Protein AF-A0A6B4JJZ9-F1 (afdb_monomer_lite)

Sequence (247 aa):
MEEFFGRVTVDENFIISNVILFTLFDAFIESKDSDLCNLTFKTKYEKLNSDEDINIIIKEIYRVLKLIRNTVVHNSVNIKKSDCDFNFSYTFKSTNFNLDLSKHMLNLLYSMIIIVVKNNIVGGTKDIICRNNNFYIGILRSYYDEFKDYIDSSGNLNDDISIKHPKLLEISNDIRLKKSTRYLVENPKFKKFGNKIIIEKYLPKGEEYSSSNYNISLNEINYSIPDEVLNDKGEIKLEDIDNWKIE

pLDDT: mean 84.92, std 14.98, range [36.31, 98.0]

Secondary structure (DSSP, 8-state):
---------TTT-HHHHHHHHHHHHHHHHHHH-GGGTT--HHHHHHHS--SSHHHHHHHHHHHHHHHHHHHHHH-GGG----SSEEEEEEEETTEEEEEEEEHHHHHHHHHHHHHHHHHHH-TT---HHHH-HHHHHHHHHHHHHHHHHHHHHHS--BSTTTTT-SSPPP--S------S-EEEEES--EEEETTEEEE-----TT-TT-EEEEEEEETTEEEEEEGGGS-TTSEEEHHHHGGGB--

Foldseek 3Di:
DDPPPDPPDCVNDPLSVLVVLLVLLLVVLCVVPVVLPPDDLVVSLVPQDDPAQLSLLSSVLNVVSVLVNCQSVPPVVPQPPPVFKTWRWDDDPNFIFIWIDGPVLVVLSSVLSCLSSCLVPDPDDPDLCNQAVCSSSQASLQSSVVNQVCRVPPTCGGDPCCVPPVGRDDHDPDHHAQPDAEAEAEPFDWDDDPQKIFGDDDDPPPCPRYWYWYWDADPNWTFTHTVRQADPRRMDGNVCRVSGTGD

Organism: Clostridium botulinum (NCBI:txid1491)

Radius of gyration: 21.47 Å; chains: 1; bounding box: 52×38×77 Å

Structure (mmCIF, N/CA/C/O backbone):
data_AF-A0A6B4JJZ9-F1
#
_entry.id   AF-A0A6B4JJZ9-F1
#
loop_
_atom_site.group_PDB
_atom_site.id
_atom_site.type_symbol
_atom_site.label_atom_id
_atom_site.label_alt_id
_atom_site.label_comp_id
_atom_site.label_asym_id
_atom_site.label_entity_id
_atom_site.label_seq_id
_atom_site.pdbx_PDB_ins_code
_atom_site.Cartn_x
_atom_site.Cartn_y
_atom_site.Cartn_z
_atom_site.occupancy
_atom_site.B_iso_or_equiv
_atom_site.auth_seq_id
_atom_site.auth_comp_id
_atom_site.auth_asym_id
_atom_site.auth_atom_id
_atom_site.pdbx_PDB_model_num
ATOM 1 N N . MET A 1 1 ? -14.108 23.231 -43.992 1.00 36.44 1 MET A N 1
ATOM 2 C CA . MET A 1 1 ? -13.455 22.053 -43.392 1.00 36.44 1 MET A CA 1
ATOM 3 C C . MET A 1 1 ? -12.878 22.520 -42.077 1.00 36.44 1 MET A C 1
ATOM 5 O O . MET A 1 1 ? -11.816 23.121 -42.074 1.00 36.44 1 MET A O 1
ATOM 9 N N . GLU A 1 2 ? -13.645 22.374 -41.002 1.00 36.31 2 GLU A N 1
ATOM 10 C CA . GLU A 1 2 ? -13.125 22.553 -39.648 1.00 36.31 2 GLU A CA 1
ATOM 11 C C . GLU A 1 2 ? -12.478 21.230 -39.240 1.00 36.31 2 GLU A C 1
ATOM 13 O O . GLU A 1 2 ? -13.150 20.199 -39.182 1.00 36.31 2 GLU A O 1
ATOM 18 N N . GLU A 1 3 ? -11.163 21.245 -39.026 1.00 43.09 3 GLU A N 1
ATOM 19 C CA . GLU A 1 3 ? -10.468 20.160 -38.341 1.00 43.09 3 GLU A CA 1
ATOM 20 C C . GLU A 1 3 ? -10.943 20.132 -36.890 1.00 43.09 3 GLU A C 1
ATOM 22 O O . GLU A 1 3 ? -10.691 21.047 -36.103 1.00 43.09 3 GLU A O 1
ATOM 27 N N . PHE A 1 4 ? -11.652 19.064 -36.539 1.00 40.28 4 PHE A N 1
ATOM 28 C CA . PHE A 1 4 ? -12.010 18.743 -35.169 1.00 40.28 4 PHE A CA 1
ATOM 29 C C . PHE A 1 4 ? -10.727 18.314 -34.438 1.00 40.28 4 PHE A C 1
ATOM 31 O O . PHE A 1 4 ? -10.394 17.132 -34.375 1.00 40.28 4 PHE A O 1
ATOM 38 N N . PHE A 1 5 ? -9.969 19.276 -33.905 1.00 43.12 5 PHE A N 1
ATOM 39 C CA . PHE A 1 5 ? -8.950 18.996 -32.894 1.00 43.12 5 PHE A CA 1
ATOM 40 C C . PHE A 1 5 ? -9.672 18.524 -31.629 1.00 43.12 5 PHE A C 1
ATOM 42 O O . PHE A 1 5 ? -10.012 19.317 -30.749 1.00 43.12 5 PHE A O 1
ATOM 49 N N . GLY A 1 6 ? -9.956 17.222 -31.554 1.00 47.75 6 GLY A N 1
ATOM 50 C CA . GLY A 1 6 ? -10.351 16.585 -30.306 1.00 47.75 6 GLY A CA 1
ATOM 51 C C . GLY A 1 6 ? -9.293 16.912 -29.257 1.00 47.75 6 GLY A C 1
ATOM 52 O O . GLY A 1 6 ? -8.103 16.683 -29.482 1.00 47.75 6 GLY A O 1
ATOM 53 N N . ARG A 1 7 ? -9.703 17.520 -28.139 1.00 41.16 7 ARG A N 1
ATOM 54 C CA . ARG A 1 7 ? -8.813 17.731 -26.996 1.00 41.16 7 ARG A CA 1
ATOM 55 C C . ARG A 1 7 ? -8.337 16.357 -26.537 1.00 41.16 7 ARG A C 1
ATOM 57 O O . ARG A 1 7 ? -9.107 15.657 -25.899 1.00 41.16 7 ARG A O 1
ATOM 64 N N . VAL A 1 8 ? -7.094 15.996 -26.846 1.00 48.47 8 VAL A N 1
ATOM 65 C CA . VAL A 1 8 ? -6.440 14.853 -26.207 1.00 48.47 8 VAL A CA 1
ATOM 66 C C . VAL A 1 8 ? -6.270 15.232 -24.747 1.00 48.47 8 VAL A C 1
ATOM 68 O O . VAL A 1 8 ? -5.508 16.149 -24.422 1.00 48.47 8 VAL A O 1
ATOM 71 N N . THR A 1 9 ? -7.027 14.589 -23.872 1.00 50.81 9 THR A N 1
ATOM 72 C CA . THR A 1 9 ? -6.881 14.807 -22.440 1.00 50.81 9 THR A CA 1
ATOM 73 C C . THR A 1 9 ? -5.731 13.940 -21.919 1.00 50.81 9 THR A C 1
ATOM 75 O O . THR A 1 9 ? -5.369 12.910 -22.491 1.00 50.81 9 THR A O 1
ATOM 78 N N . VAL A 1 10 ? -5.051 14.403 -20.870 1.00 53.97 10 VAL A N 1
ATOM 79 C CA . VAL A 1 10 ? -3.838 13.743 -20.350 1.00 53.97 10 VAL A CA 1
ATOM 80 C C . VAL A 1 10 ? -4.130 12.306 -19.885 1.00 53.97 10 VAL A C 1
ATOM 82 O O . VAL A 1 10 ? -3.281 11.428 -20.027 1.00 53.97 10 VAL A O 1
ATOM 85 N N . ASP A 1 11 ? -5.347 12.063 -19.402 1.00 56.28 11 ASP A N 1
ATOM 86 C CA . ASP A 1 11 ? -5.890 10.770 -18.975 1.00 56.28 11 ASP A CA 1
ATOM 87 C C . ASP A 1 11 ? -6.158 9.791 -20.130 1.00 56.28 11 ASP A C 1
ATOM 89 O O . ASP A 1 11 ? -6.080 8.579 -19.933 1.00 56.28 11 ASP A O 1
ATOM 93 N N . GLU A 1 12 ? -6.390 10.279 -21.352 1.00 65.56 12 GLU A N 1
ATOM 94 C CA . GLU A 1 12 ? -6.543 9.421 -22.535 1.00 65.56 12 GLU A CA 1
ATOM 95 C C . GLU A 1 12 ? -5.189 8.891 -23.033 1.00 65.56 12 GLU A C 1
ATOM 97 O O . GLU A 1 12 ? -5.106 7.837 -23.675 1.00 65.56 12 GLU A O 1
ATOM 102 N N . ASN A 1 13 ? -4.097 9.586 -22.698 1.00 79.94 13 ASN A N 1
ATOM 103 C CA . ASN A 1 13 ? -2.753 9.184 -23.079 1.00 79.94 13 ASN A CA 1
ATOM 104 C C . ASN A 1 13 ? -2.078 8.356 -21.974 1.00 79.94 13 ASN A C 1
ATOM 106 O O . ASN A 1 13 ? -1.451 8.876 -21.049 1.00 79.94 13 ASN A O 1
ATOM 110 N N . PHE A 1 14 ? -2.149 7.032 -22.134 1.00 81.75 14 PHE A N 1
ATOM 111 C CA . PHE A 1 14 ? -1.536 6.049 -21.235 1.00 81.75 14 PHE A CA 1
ATOM 112 C C . PHE A 1 14 ? -0.043 6.302 -20.970 1.00 81.75 14 PHE A C 1
ATOM 114 O O . PHE A 1 14 ? 0.426 6.133 -19.844 1.00 81.75 14 PHE A O 1
ATOM 121 N N . ILE A 1 15 ? 0.707 6.710 -21.997 1.00 85.50 15 ILE A N 1
ATOM 122 C CA . ILE A 1 15 ? 2.147 6.961 -21.884 1.00 85.50 15 ILE A CA 1
ATOM 123 C C . ILE A 1 15 ? 2.384 8.168 -20.978 1.00 85.50 15 ILE A C 1
ATOM 125 O O . ILE A 1 15 ? 3.110 8.071 -19.989 1.00 85.50 15 ILE A O 1
ATOM 129 N N . ILE A 1 16 ? 1.731 9.290 -21.290 1.00 85.12 16 ILE A N 1
ATOM 130 C CA . ILE A 1 16 ? 1.881 10.540 -20.540 1.00 85.12 16 ILE A CA 1
ATOM 131 C C . ILE A 1 16 ? 1.422 10.351 -19.091 1.00 85.12 16 ILE A C 1
ATOM 133 O O . ILE A 1 16 ? 2.134 10.762 -18.179 1.00 85.12 16 ILE A O 1
ATOM 137 N N . SER A 1 17 ? 0.297 9.668 -18.868 1.00 87.19 17 SER A N 1
ATOM 138 C CA . SER A 1 17 ? -0.222 9.379 -17.526 1.00 87.19 17 SER A CA 1
ATOM 139 C C . SER A 1 17 ? 0.797 8.637 -16.654 1.00 87.19 17 SER A C 1
ATOM 141 O O . SER A 1 17 ? 1.063 9.050 -15.526 1.00 87.19 17 SER A O 1
ATOM 143 N N . ASN A 1 18 ? 1.437 7.589 -17.182 1.00 90.88 18 ASN A N 1
ATOM 144 C CA . ASN A 1 18 ? 2.453 6.835 -16.440 1.00 90.88 18 ASN A CA 1
ATOM 145 C C . ASN A 1 18 ? 3.737 7.638 -16.199 1.00 90.88 18 ASN A C 1
ATOM 147 O O . ASN A 1 18 ? 4.345 7.512 -15.137 1.00 90.88 18 ASN A O 1
ATOM 151 N N . VAL A 1 19 ? 4.145 8.482 -17.152 1.00 91.56 19 VAL A N 1
ATOM 152 C CA . VAL A 1 19 ? 5.297 9.378 -16.964 1.00 91.56 19 VAL A CA 1
ATOM 153 C C . VAL A 1 19 ? 5.012 10.397 -15.861 1.00 91.56 19 VAL A C 1
ATOM 155 O O . VAL A 1 19 ? 5.841 10.559 -14.971 1.00 91.56 19 VAL A O 1
ATOM 158 N N . ILE A 1 20 ? 3.836 11.031 -15.870 1.00 91.88 20 ILE A N 1
ATOM 159 C CA . ILE A 1 20 ? 3.437 12.004 -14.844 1.00 91.88 20 ILE A CA 1
ATOM 160 C C . ILE A 1 20 ? 3.357 11.344 -13.469 1.00 91.88 20 ILE A C 1
ATOM 162 O O . ILE A 1 20 ? 3.899 11.890 -12.513 1.00 91.88 20 ILE A O 1
ATOM 166 N N . LEU A 1 21 ? 2.724 10.171 -13.362 1.00 92.88 21 LEU A N 1
ATOM 167 C CA . LEU A 1 21 ? 2.625 9.440 -12.097 1.00 92.88 21 LEU A CA 1
ATOM 168 C C . LEU A 1 21 ? 4.002 9.063 -11.548 1.00 92.88 21 LEU A C 1
ATOM 170 O O . LEU A 1 21 ? 4.252 9.253 -10.359 1.00 92.88 21 LEU A O 1
ATOM 174 N N . PHE A 1 22 ? 4.913 8.590 -12.406 1.00 94.94 22 PHE A N 1
ATOM 175 C CA . PHE A 1 22 ? 6.289 8.320 -11.999 1.00 94.94 22 PHE A CA 1
ATOM 176 C C . PHE A 1 22 ? 6.989 9.593 -11.514 1.00 94.94 22 PHE A C 1
ATOM 178 O O . PHE A 1 22 ? 7.567 9.586 -10.434 1.00 94.94 22 PHE A O 1
ATOM 185 N N . THR A 1 23 ? 6.924 10.688 -12.276 1.00 93.62 23 THR A N 1
ATOM 186 C CA . THR A 1 23 ? 7.569 11.957 -11.905 1.00 93.62 23 THR A CA 1
ATOM 187 C C . THR A 1 23 ? 7.011 12.520 -10.600 1.00 93.62 23 THR A C 1
ATOM 189 O O . THR A 1 23 ? 7.782 12.969 -9.758 1.00 93.62 23 THR A O 1
ATOM 192 N N . LEU A 1 24 ? 5.691 12.458 -10.401 1.00 93.81 24 LEU A N 1
ATOM 193 C CA . LEU A 1 24 ? 5.041 12.860 -9.156 1.00 93.81 24 LEU A CA 1
ATOM 194 C C . LEU A 1 24 ? 5.558 12.037 -7.970 1.00 93.81 24 LEU A C 1
ATOM 196 O O . LEU A 1 24 ? 5.882 12.601 -6.928 1.00 93.81 24 LEU A O 1
ATOM 200 N N . PHE A 1 25 ? 5.639 10.715 -8.126 1.00 94.88 25 PHE A N 1
ATOM 201 C CA . PHE A 1 25 ? 6.065 9.826 -7.048 1.00 94.88 25 PHE A CA 1
ATOM 202 C C . PHE A 1 25 ? 7.571 9.925 -6.758 1.00 94.88 25 PHE A C 1
ATOM 204 O O . PHE A 1 25 ? 7.974 9.881 -5.599 1.00 94.88 25 PHE A O 1
ATOM 211 N N . ASP A 1 26 ? 8.402 10.116 -7.785 1.00 94.25 26 ASP A N 1
ATOM 212 C CA . ASP A 1 26 ? 9.846 10.339 -7.634 1.00 94.25 26 ASP A CA 1
ATOM 213 C C . ASP A 1 26 ? 10.128 11.660 -6.904 1.00 94.25 26 ASP A C 1
ATOM 215 O O . ASP A 1 26 ? 10.879 11.675 -5.932 1.00 94.25 26 ASP A O 1
ATOM 219 N N . ALA A 1 27 ? 9.445 12.744 -7.291 1.00 91.94 27 ALA A N 1
ATOM 220 C CA . ALA A 1 27 ? 9.533 14.028 -6.595 1.00 91.94 27 ALA A CA 1
ATOM 221 C C . ALA A 1 27 ? 9.018 13.935 -5.149 1.00 91.94 27 ALA A C 1
ATOM 223 O O . ALA A 1 27 ? 9.580 14.549 -4.245 1.00 91.94 27 ALA A O 1
ATOM 224 N N . PHE A 1 28 ? 7.967 13.143 -4.908 1.00 92.12 28 PHE A N 1
ATOM 225 C CA . PHE A 1 28 ? 7.493 12.852 -3.557 1.00 92.12 28 PHE A CA 1
ATOM 226 C C . PHE A 1 28 ? 8.577 12.164 -2.712 1.00 92.12 28 PHE A C 1
ATOM 228 O O . PHE A 1 28 ? 8.829 12.606 -1.591 1.00 92.12 28 PHE A O 1
ATOM 235 N N . ILE A 1 29 ? 9.254 11.143 -3.244 1.00 92.75 29 ILE A N 1
ATOM 236 C CA . ILE A 1 29 ? 10.356 10.460 -2.551 1.00 92.75 29 ILE A CA 1
ATOM 237 C C . ILE A 1 29 ? 11.494 11.438 -2.231 1.00 92.75 29 ILE A C 1
ATOM 239 O O . ILE A 1 29 ? 11.940 11.503 -1.088 1.00 92.75 29 ILE A O 1
ATOM 243 N N . GLU A 1 30 ? 11.925 12.243 -3.203 1.00 91.94 30 GLU A N 1
ATOM 244 C CA . GLU A 1 30 ? 12.986 13.243 -3.005 1.00 91.94 30 GLU A CA 1
ATOM 245 C C . GLU A 1 30 ? 12.590 14.333 -2.001 1.00 91.94 30 GLU A C 1
ATOM 247 O O . GLU A 1 30 ? 13.431 14.837 -1.262 1.00 91.94 30 GLU A O 1
ATOM 252 N N . SER A 1 31 ? 11.301 14.674 -1.914 1.00 90.12 31 SER A N 1
ATOM 253 C CA . SER A 1 31 ? 10.815 15.639 -0.921 1.00 90.12 31 SER A CA 1
ATOM 254 C C . SER A 1 31 ? 10.903 15.126 0.520 1.00 90.12 31 SER A C 1
ATOM 256 O O . SER A 1 31 ? 10.892 15.929 1.454 1.00 90.12 31 SER A O 1
ATOM 258 N N . LYS A 1 32 ? 10.967 13.800 0.714 1.00 86.25 32 LYS A N 1
ATOM 259 C CA . LYS A 1 32 ? 11.088 13.165 2.034 1.00 86.25 32 LYS A CA 1
ATOM 260 C C . LYS A 1 32 ? 12.526 13.038 2.506 1.00 86.25 32 LYS A C 1
ATOM 262 O O . LYS A 1 32 ? 12.751 13.026 3.712 1.00 86.25 32 LYS A O 1
ATOM 267 N N . ASP A 1 33 ? 13.468 12.967 1.575 1.00 86.75 33 ASP A N 1
ATOM 268 C CA . ASP A 1 33 ? 14.891 12.876 1.868 1.00 86.75 33 ASP A CA 1
ATOM 269 C C . ASP A 1 33 ? 15.701 13.541 0.746 1.00 86.75 33 ASP A C 1
ATOM 271 O O . ASP A 1 33 ? 15.825 13.016 -0.366 1.00 86.75 33 ASP A O 1
ATOM 275 N N . SER A 1 34 ? 16.282 14.704 1.058 1.00 86.50 34 SER A N 1
ATOM 276 C CA . SER A 1 34 ? 17.087 15.480 0.114 1.00 86.50 34 SER A CA 1
ATOM 277 C C . SER A 1 34 ? 18.348 14.751 -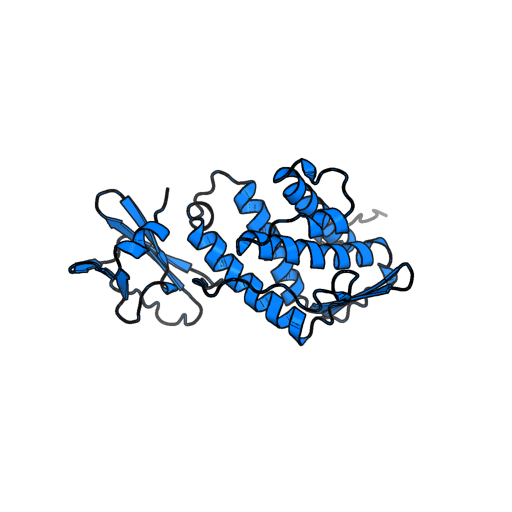0.349 1.00 86.50 34 SER A C 1
ATOM 279 O O . SER A 1 34 ? 18.870 15.078 -1.416 1.00 86.50 34 SER A O 1
ATOM 281 N N . ASP A 1 35 ? 18.829 13.754 0.402 1.00 91.00 35 ASP A N 1
ATOM 282 C CA . ASP A 1 35 ? 20.005 12.962 0.030 1.00 91.00 35 ASP A CA 1
ATOM 283 C C . ASP A 1 35 ? 19.708 11.975 -1.108 1.00 91.00 35 ASP A C 1
ATOM 285 O O . ASP A 1 35 ? 20.628 11.344 -1.646 1.00 91.00 35 ASP A O 1
ATOM 289 N N . LEU A 1 36 ? 18.435 11.835 -1.494 1.00 91.50 36 LEU A N 1
ATOM 290 C CA . LEU A 1 36 ? 17.999 11.047 -2.644 1.00 91.50 36 LEU A CA 1
ATOM 291 C C . LEU A 1 36 ? 18.024 11.844 -3.954 1.00 91.50 36 LEU A C 1
ATOM 293 O O . LEU A 1 36 ? 18.023 11.234 -5.028 1.00 91.50 36 LEU A O 1
ATOM 297 N N . CYS A 1 37 ? 18.094 13.177 -3.892 1.00 88.31 37 CYS A N 1
ATOM 298 C CA . CYS A 1 37 ? 18.120 14.045 -5.067 1.00 88.31 37 CYS A CA 1
ATOM 299 C C . CYS A 1 37 ? 19.284 13.696 -6.005 1.00 88.31 37 CYS A C 1
ATOM 301 O O . CYS A 1 37 ? 20.418 13.477 -5.576 1.00 88.31 37 CYS A O 1
ATOM 303 N N . ASN A 1 38 ? 19.020 13.696 -7.315 1.00 85.88 38 ASN A N 1
ATOM 304 C CA . ASN A 1 38 ? 20.003 13.416 -8.376 1.00 85.88 38 ASN A CA 1
ATOM 305 C C . ASN A 1 38 ? 20.633 12.010 -8.348 1.00 85.88 38 ASN A C 1
ATOM 307 O O . ASN A 1 38 ? 21.544 11.727 -9.132 1.00 85.88 38 ASN A O 1
ATOM 311 N N . LEU A 1 39 ? 20.168 11.106 -7.483 1.00 91.88 39 LEU A N 1
ATOM 312 C CA . LEU A 1 39 ? 20.627 9.723 -7.482 1.00 91.88 39 LEU A CA 1
ATOM 313 C C . LEU A 1 39 ? 19.924 8.902 -8.564 1.00 91.88 39 LEU A C 1
ATOM 315 O O . LEU A 1 39 ? 18.786 9.163 -8.956 1.00 91.88 39 LEU A O 1
ATOM 319 N N . THR A 1 40 ? 20.602 7.851 -9.028 1.00 90.62 40 THR A N 1
AT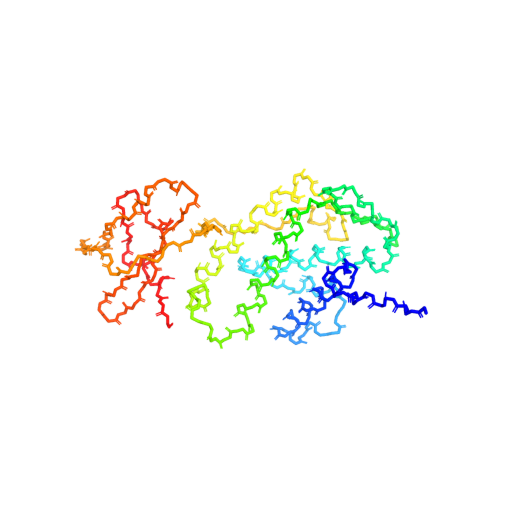OM 320 C CA . THR A 1 40 ? 19.968 6.884 -9.929 1.00 90.62 40 THR A CA 1
ATOM 321 C C . THR A 1 40 ? 18.839 6.155 -9.208 1.00 90.62 40 THR A C 1
ATOM 323 O O . THR A 1 40 ? 18.921 5.926 -8.001 1.00 90.62 40 THR A O 1
ATOM 326 N N . PHE A 1 41 ? 17.830 5.710 -9.962 1.00 91.69 41 PHE A N 1
ATOM 327 C CA . PHE A 1 41 ? 16.714 4.927 -9.428 1.00 91.69 41 PHE A CA 1
ATOM 328 C C . PHE A 1 41 ? 17.169 3.807 -8.478 1.00 91.69 41 PHE A C 1
ATOM 330 O O . PHE A 1 41 ? 16.649 3.674 -7.376 1.00 91.69 41 PHE A O 1
ATOM 337 N N . LYS A 1 42 ? 18.159 3.007 -8.899 1.00 90.75 42 LYS A N 1
ATOM 338 C CA . LYS A 1 42 ? 18.628 1.854 -8.123 1.00 90.75 42 LYS A CA 1
ATOM 339 C C . LYS A 1 42 ? 19.214 2.290 -6.782 1.00 90.75 42 LYS A C 1
ATOM 341 O O . LYS A 1 42 ? 18.885 1.711 -5.757 1.00 90.75 42 LYS A O 1
ATOM 346 N N . THR A 1 43 ? 20.030 3.341 -6.794 1.00 92.50 43 THR A N 1
ATOM 347 C CA . THR A 1 43 ? 20.619 3.899 -5.574 1.00 92.50 43 THR A CA 1
ATOM 348 C C . THR A 1 43 ? 19.551 4.481 -4.651 1.00 92.50 43 THR A C 1
ATOM 350 O O . THR A 1 43 ? 19.625 4.261 -3.447 1.00 92.50 43 THR A O 1
ATOM 353 N N . LYS A 1 44 ? 18.544 5.181 -5.197 1.00 94.62 44 LYS A N 1
ATOM 354 C CA . LYS A 1 44 ? 17.396 5.661 -4.413 1.00 94.62 44 LYS A CA 1
ATOM 355 C C . LYS A 1 44 ? 16.674 4.490 -3.750 1.00 94.62 44 LYS A C 1
ATOM 357 O O . LYS A 1 44 ? 16.543 4.473 -2.535 1.00 94.62 44 LYS A O 1
ATOM 362 N N . TYR A 1 45 ? 16.290 3.480 -4.531 1.00 94.62 45 TYR A N 1
ATOM 363 C CA . TYR A 1 45 ? 15.600 2.289 -4.031 1.00 94.62 45 TYR A CA 1
ATOM 364 C C . TYR A 1 45 ? 16.385 1.580 -2.917 1.00 94.62 45 TYR A C 1
ATOM 366 O O . TYR A 1 45 ? 15.817 1.239 -1.884 1.00 94.62 45 TYR A O 1
ATOM 374 N N . GLU A 1 46 ? 17.696 1.392 -3.085 1.00 93.12 46 GLU A N 1
ATOM 375 C CA . GLU A 1 46 ? 18.545 0.757 -2.068 1.00 93.12 46 GLU A CA 1
ATOM 376 C C . GLU A 1 46 ? 18.634 1.579 -0.770 1.00 93.12 46 GLU A C 1
ATOM 378 O O . GLU A 1 46 ? 18.700 0.986 0.305 1.00 93.12 46 GLU A O 1
ATOM 383 N N . LYS A 1 47 ? 18.590 2.916 -0.858 1.00 94.12 47 LYS A N 1
ATOM 384 C CA . LYS A 1 47 ? 18.624 3.828 0.296 1.00 94.12 47 LYS A CA 1
ATOM 385 C C . LYS A 1 47 ? 17.277 4.025 0.995 1.00 94.12 47 LYS A C 1
ATOM 387 O O . LYS A 1 47 ? 17.275 4.418 2.156 1.00 94.12 47 LYS A O 1
ATOM 392 N N . LEU A 1 48 ? 16.152 3.788 0.315 1.00 93.19 48 LEU A N 1
ATOM 393 C CA . LEU A 1 48 ? 14.827 3.925 0.925 1.00 93.19 48 LEU A CA 1
ATOM 394 C C . LEU A 1 48 ? 14.716 3.039 2.169 1.00 93.19 48 LEU A C 1
ATOM 396 O O . LEU A 1 48 ? 15.026 1.843 2.102 1.00 93.19 48 LEU A O 1
ATOM 400 N N . ASN A 1 49 ? 14.237 3.626 3.269 1.00 88.88 49 ASN A N 1
ATOM 401 C CA . ASN A 1 49 ? 13.987 2.900 4.508 1.00 88.88 49 ASN A CA 1
ATOM 402 C C . ASN A 1 49 ? 12.962 1.766 4.279 1.00 88.88 49 ASN A C 1
ATOM 404 O O . ASN A 1 49 ? 12.114 1.835 3.390 1.00 88.88 49 ASN A O 1
ATOM 408 N N . SER A 1 50 ? 13.054 0.715 5.081 1.00 91.62 50 SER A N 1
ATOM 409 C CA . SER A 1 50 ? 12.134 -0.418 5.132 1.00 91.62 50 SER A CA 1
ATOM 410 C C . SER A 1 50 ? 11.813 -0.848 6.573 1.00 91.62 50 SER A C 1
ATOM 412 O O . SER A 1 50 ? 11.439 -1.995 6.781 1.00 91.62 50 SER A O 1
ATOM 414 N N . ASP A 1 51 ? 11.973 0.041 7.560 1.00 91.31 51 ASP A N 1
ATOM 415 C CA . ASP A 1 51 ? 11.711 -0.257 8.981 1.00 91.31 51 ASP A CA 1
ATOM 416 C C . ASP A 1 51 ? 10.215 -0.293 9.338 1.00 91.31 51 ASP A C 1
ATOM 418 O O . ASP A 1 51 ? 9.812 -0.969 10.280 1.00 91.31 51 ASP A O 1
ATOM 422 N N . GLU A 1 52 ? 9.386 0.437 8.590 1.00 93.38 52 GLU A N 1
ATOM 423 C CA . GLU A 1 52 ? 7.942 0.545 8.814 1.00 93.38 52 GLU A CA 1
ATOM 424 C C . GLU A 1 52 ? 7.178 0.153 7.551 1.00 93.38 52 GLU A C 1
ATOM 426 O O . GLU A 1 52 ? 7.636 0.416 6.434 1.00 93.38 52 GLU A O 1
ATOM 431 N N . ASP A 1 53 ? 5.969 -0.387 7.719 1.00 95.94 53 ASP A N 1
ATOM 432 C CA . ASP A 1 53 ? 5.125 -0.838 6.606 1.00 95.94 53 ASP A CA 1
ATOM 433 C C . ASP A 1 53 ? 4.920 0.240 5.544 1.00 95.94 53 ASP A C 1
ATOM 435 O O . ASP A 1 53 ? 4.979 -0.049 4.353 1.00 95.94 53 ASP A O 1
ATOM 439 N N . ILE A 1 54 ? 4.729 1.501 5.946 1.00 93.31 54 ILE A N 1
ATOM 440 C CA . ILE A 1 54 ? 4.557 2.597 4.989 1.00 93.31 54 ILE A CA 1
ATOM 441 C C . ILE A 1 54 ? 5.779 2.750 4.078 1.00 93.31 54 ILE A C 1
ATOM 443 O O . ILE A 1 54 ? 5.638 2.936 2.869 1.00 93.31 54 ILE A O 1
ATOM 447 N N . ASN A 1 55 ? 6.978 2.627 4.643 1.00 94.38 55 ASN A N 1
ATOM 448 C CA . ASN A 1 55 ? 8.226 2.781 3.910 1.00 94.38 55 ASN A CA 1
ATOM 449 C C . ASN A 1 55 ? 8.451 1.589 2.973 1.00 94.38 55 ASN A C 1
ATOM 451 O O . ASN A 1 55 ? 8.829 1.783 1.819 1.00 94.38 55 ASN A O 1
ATOM 455 N N . ILE A 1 56 ? 8.118 0.377 3.429 1.00 97.31 56 ILE A N 1
ATOM 456 C CA . ILE A 1 56 ? 8.131 -0.838 2.604 1.00 97.31 56 ILE A CA 1
ATOM 457 C C . ILE A 1 56 ? 7.189 -0.684 1.403 1.00 97.31 56 ILE A C 1
ATOM 459 O O . ILE A 1 56 ? 7.601 -0.892 0.261 1.00 97.31 56 ILE A O 1
ATOM 463 N N . ILE A 1 57 ? 5.948 -0.251 1.638 1.00 97.38 57 ILE A N 1
ATOM 464 C CA . ILE A 1 57 ? 4.945 -0.067 0.583 1.00 97.38 57 ILE A CA 1
ATOM 465 C C . ILE A 1 57 ? 5.411 0.986 -0.432 1.00 97.38 57 ILE A C 1
ATOM 467 O O . ILE A 1 57 ? 5.357 0.745 -1.636 1.00 97.38 57 ILE A O 1
ATOM 471 N N . ILE A 1 58 ? 5.923 2.135 0.027 1.00 96.00 58 ILE A N 1
ATOM 472 C CA . ILE A 1 58 ? 6.470 3.185 -0.851 1.00 96.00 58 ILE A CA 1
ATOM 473 C C . ILE A 1 58 ? 7.616 2.642 -1.709 1.00 96.00 58 ILE A C 1
ATOM 475 O O . ILE A 1 58 ? 7.662 2.885 -2.919 1.00 96.00 58 ILE A O 1
ATOM 479 N N . LYS A 1 59 ? 8.531 1.894 -1.090 1.00 96.25 59 LYS A N 1
ATOM 480 C CA . LYS A 1 59 ? 9.698 1.304 -1.745 1.00 96.25 59 LYS A CA 1
ATOM 481 C C . LYS A 1 59 ? 9.295 0.328 -2.851 1.00 96.25 59 LYS A C 1
ATOM 483 O O . LYS A 1 59 ? 9.798 0.440 -3.971 1.00 96.25 59 LYS A O 1
ATOM 488 N N . GLU A 1 60 ? 8.334 -0.554 -2.592 1.00 97.62 60 GLU A N 1
ATOM 489 C CA . GLU A 1 60 ? 7.869 -1.525 -3.588 1.00 97.62 60 GLU A CA 1
ATOM 490 C C . GLU A 1 60 ? 6.974 -0.898 -4.675 1.00 97.62 60 GLU A C 1
ATOM 492 O O . GLU A 1 60 ? 7.073 -1.282 -5.843 1.00 97.62 60 GLU A O 1
ATOM 497 N N . ILE A 1 61 ? 6.196 0.148 -4.361 1.00 97.56 61 ILE A N 1
ATOM 498 C CA . ILE A 1 61 ? 5.522 0.974 -5.384 1.00 97.56 61 ILE A CA 1
ATOM 499 C C . ILE A 1 61 ? 6.556 1.593 -6.331 1.00 97.56 61 ILE A C 1
ATOM 501 O O . ILE A 1 61 ? 6.385 1.542 -7.551 1.00 97.56 61 ILE A O 1
ATOM 505 N N . TYR A 1 62 ? 7.646 2.154 -5.793 1.00 96.81 62 TYR A N 1
ATOM 506 C CA . TYR A 1 62 ? 8.693 2.793 -6.593 1.00 96.81 62 TYR A CA 1
ATOM 507 C C . TYR A 1 62 ? 9.369 1.805 -7.553 1.00 96.81 62 TYR A C 1
ATOM 509 O O . TYR A 1 62 ? 9.570 2.111 -8.733 1.00 96.81 62 TYR A O 1
ATOM 517 N N . ARG A 1 63 ? 9.650 0.589 -7.069 1.00 96.25 63 ARG A N 1
ATOM 518 C CA . ARG A 1 63 ? 10.156 -0.539 -7.865 1.00 96.25 63 ARG A CA 1
ATOM 519 C C . ARG A 1 63 ? 9.284 -0.840 -9.073 1.00 96.25 63 ARG A C 1
ATOM 521 O O . ARG A 1 63 ? 9.775 -0.823 -10.205 1.00 96.25 63 ARG A O 1
ATOM 528 N N . VAL A 1 64 ? 7.994 -1.062 -8.841 1.00 96.94 64 VAL A N 1
ATOM 529 C CA . VAL A 1 64 ? 7.050 -1.396 -9.911 1.00 96.94 64 VAL A CA 1
ATOM 530 C C . VAL A 1 64 ? 6.865 -0.222 -10.878 1.00 96.94 64 VAL A C 1
ATOM 532 O O . VAL A 1 64 ? 6.900 -0.404 -12.097 1.00 96.94 64 VAL A O 1
ATOM 535 N N . LEU A 1 65 ? 6.758 1.004 -10.364 1.00 95.69 65 LEU A N 1
ATOM 536 C CA . LEU A 1 65 ? 6.616 2.202 -11.190 1.00 95.69 65 LEU A CA 1
ATOM 537 C C . LEU A 1 65 ? 7.782 2.408 -12.163 1.00 95.69 65 LEU A C 1
ATOM 539 O O . LEU A 1 65 ? 7.561 2.819 -13.303 1.00 95.69 65 LEU A O 1
ATOM 543 N N . LYS A 1 66 ? 9.019 2.103 -11.759 1.00 94.38 66 LYS A N 1
ATOM 544 C CA . LYS A 1 66 ? 10.184 2.205 -12.651 1.00 94.38 66 LYS A CA 1
ATOM 545 C C . LYS A 1 66 ? 10.101 1.254 -13.835 1.00 94.38 66 LYS A C 1
ATOM 547 O O . LYS A 1 66 ? 10.437 1.659 -14.950 1.00 94.38 66 LYS A O 1
ATOM 552 N N . LEU A 1 67 ? 9.642 0.022 -13.624 1.00 93.44 67 LEU A N 1
ATOM 553 C CA . LEU A 1 67 ? 9.428 -0.942 -14.709 1.00 93.44 67 LEU A CA 1
ATOM 554 C C . LEU A 1 67 ? 8.402 -0.431 -15.718 1.00 93.44 67 LEU A C 1
ATOM 556 O O . LEU A 1 67 ? 8.668 -0.412 -16.925 1.00 93.44 67 LEU A O 1
ATOM 560 N N . ILE A 1 68 ? 7.266 0.049 -15.212 1.00 93.38 68 ILE A N 1
ATOM 561 C CA . ILE A 1 68 ? 6.190 0.614 -16.027 1.00 93.38 68 ILE A CA 1
ATOM 562 C C . ILE A 1 68 ? 6.710 1.810 -16.829 1.00 93.38 68 ILE A C 1
ATOM 564 O O . ILE A 1 68 ? 6.612 1.822 -18.057 1.00 93.38 68 ILE A O 1
ATOM 568 N N . ARG A 1 69 ? 7.337 2.787 -16.160 1.00 92.19 69 ARG A N 1
ATOM 569 C CA . ARG A 1 69 ? 7.870 3.999 -16.794 1.00 92.19 69 ARG A CA 1
ATOM 570 C C . ARG A 1 69 ? 8.912 3.676 -17.858 1.00 92.19 69 ARG A C 1
ATOM 572 O O . ARG A 1 69 ? 8.859 4.241 -18.946 1.00 92.19 69 ARG A O 1
ATOM 579 N N . ASN A 1 70 ? 9.860 2.783 -17.575 1.00 90.56 70 ASN A N 1
ATOM 580 C CA . ASN A 1 70 ? 10.905 2.440 -18.539 1.00 90.56 70 ASN A CA 1
ATOM 581 C C . ASN A 1 70 ? 10.335 1.744 -19.773 1.00 90.56 70 ASN A C 1
ATOM 583 O O . ASN A 1 70 ? 10.726 2.084 -20.887 1.00 90.56 70 ASN A O 1
ATOM 587 N N . THR A 1 71 ? 9.374 0.840 -19.591 1.00 88.69 71 THR A N 1
ATOM 588 C CA . THR A 1 71 ? 8.683 0.204 -20.718 1.00 88.69 71 THR A CA 1
ATOM 589 C C . THR A 1 71 ? 7.934 1.243 -21.547 1.00 88.69 71 THR A C 1
ATOM 591 O O . THR A 1 71 ? 8.088 1.294 -22.761 1.00 88.69 71 THR A O 1
ATOM 594 N N . VAL A 1 72 ? 7.166 2.117 -20.897 1.00 87.31 72 VAL A N 1
ATOM 595 C CA . VAL A 1 72 ? 6.369 3.159 -21.553 1.00 87.31 72 VAL A CA 1
ATOM 596 C C . VAL A 1 72 ? 7.234 4.150 -22.342 1.00 87.31 72 VAL A C 1
ATOM 598 O O . VAL A 1 72 ? 6.850 4.553 -23.436 1.00 87.31 72 VAL A O 1
ATOM 601 N N . VAL A 1 73 ? 8.402 4.531 -21.819 1.00 82.88 73 VAL A N 1
ATOM 602 C CA . VAL A 1 73 ? 9.303 5.501 -22.466 1.00 82.88 73 VAL A CA 1
ATOM 603 C C . VAL A 1 73 ? 10.135 4.866 -23.580 1.00 82.88 73 VAL A C 1
ATOM 605 O O . VAL A 1 73 ? 10.345 5.496 -24.614 1.00 82.88 73 VAL A O 1
ATOM 608 N N . HIS A 1 74 ? 10.635 3.645 -23.380 1.00 71.56 74 HIS A N 1
ATOM 609 C CA . HIS A 1 74 ? 11.610 3.039 -24.292 1.00 71.56 74 HIS A CA 1
ATOM 610 C C . HIS A 1 74 ? 10.999 2.032 -25.270 1.00 71.56 74 HIS A C 1
ATOM 612 O O . HIS A 1 74 ? 11.559 1.825 -26.339 1.00 71.56 74 HIS A O 1
ATOM 618 N N . ASN A 1 75 ? 9.852 1.444 -24.926 1.00 66.81 75 ASN A N 1
ATOM 619 C CA . ASN A 1 75 ? 9.241 0.307 -25.613 1.00 66.81 75 ASN A CA 1
ATOM 620 C C . ASN A 1 75 ? 7.712 0.456 -25.734 1.00 66.81 75 ASN A C 1
ATOM 622 O O . ASN A 1 75 ? 6.976 -0.527 -25.655 1.00 66.81 75 ASN A O 1
ATOM 626 N N . SER A 1 76 ? 7.214 1.675 -25.963 1.00 62.12 76 SER A N 1
ATOM 627 C CA . SER A 1 76 ? 5.773 1.947 -26.103 1.00 62.12 76 SER A CA 1
ATOM 628 C C . SER A 1 76 ? 5.078 1.083 -27.167 1.00 62.12 76 SER A C 1
ATOM 630 O O . SER A 1 76 ? 3.914 0.730 -27.001 1.00 62.12 76 SER A O 1
ATOM 632 N N . VAL A 1 77 ? 5.806 0.684 -28.217 1.00 56.06 77 VAL A N 1
ATOM 633 C CA . VAL A 1 77 ? 5.335 -0.195 -29.306 1.00 56.06 77 VAL A CA 1
ATOM 634 C C . VAL A 1 77 ? 5.078 -1.640 -28.838 1.00 56.06 77 VAL A C 1
ATOM 636 O O . VAL A 1 77 ? 4.271 -2.343 -29.439 1.00 56.06 77 VAL A O 1
ATOM 639 N N . ASN A 1 78 ? 5.717 -2.080 -27.747 1.00 52.84 78 ASN A N 1
ATOM 640 C CA . ASN A 1 78 ? 5.587 -3.437 -27.200 1.00 52.84 78 ASN A CA 1
ATOM 641 C C . ASN A 1 78 ? 4.494 -3.571 -26.133 1.00 52.84 78 ASN A C 1
ATOM 643 O O . ASN A 1 78 ? 4.270 -4.678 -25.645 1.00 52.84 78 ASN A O 1
ATOM 647 N N . ILE A 1 79 ? 3.791 -2.487 -25.782 1.00 59.88 79 ILE A N 1
ATOM 648 C CA . ILE A 1 79 ? 2.630 -2.570 -24.892 1.00 59.88 79 ILE A CA 1
ATOM 649 C C . ILE A 1 79 ? 1.492 -3.207 -25.689 1.00 59.88 79 ILE A C 1
ATOM 651 O O . ILE A 1 79 ? 0.680 -2.531 -26.324 1.00 59.88 79 ILE A O 1
ATOM 655 N N . LYS A 1 80 ? 1.437 -4.539 -25.675 1.00 54.91 80 LYS A N 1
ATOM 656 C CA . LYS A 1 80 ? 0.282 -5.277 -26.174 1.00 54.91 80 LYS A CA 1
ATOM 657 C C . LYS A 1 80 ? -0.860 -5.047 -25.194 1.00 54.91 80 LYS A C 1
ATOM 659 O O . LYS A 1 80 ? -0.965 -5.744 -24.192 1.00 54.91 80 LYS A O 1
ATOM 664 N N . LYS A 1 81 ? -1.712 -4.061 -25.480 1.00 53.16 81 LYS A N 1
ATOM 665 C CA . LYS A 1 81 ? -3.057 -4.015 -24.902 1.00 53.16 81 LYS A CA 1
ATOM 666 C C . LYS A 1 81 ? -3.813 -5.230 -25.435 1.00 53.16 81 LYS A C 1
ATOM 668 O O . LYS A 1 81 ? -4.358 -5.190 -26.532 1.00 53.16 81 LYS A O 1
ATOM 673 N N . SER A 1 82 ? -3.789 -6.322 -24.683 1.00 54.03 82 SER A N 1
ATOM 674 C CA . SER A 1 82 ? -4.957 -7.198 -24.666 1.00 54.03 82 SER A CA 1
ATOM 675 C C . SER A 1 82 ? -6.018 -6.485 -23.823 1.00 54.03 82 SER A C 1
ATOM 677 O O . SER A 1 82 ? -5.657 -5.706 -22.941 1.00 54.03 82 SER A O 1
ATOM 679 N N . ASP A 1 83 ? -7.305 -6.666 -24.107 1.00 53.31 83 ASP A N 1
ATOM 680 C CA . ASP A 1 83 ? -8.371 -5.798 -23.573 1.00 53.31 83 ASP A CA 1
ATOM 681 C C . ASP A 1 83 ? -8.440 -5.702 -22.028 1.00 53.31 83 ASP A C 1
ATOM 683 O O . ASP A 1 83 ? -9.079 -4.785 -21.503 1.00 53.31 83 ASP A O 1
ATOM 687 N N . CYS A 1 84 ? -7.740 -6.577 -21.290 1.00 58.88 84 CYS A N 1
ATOM 688 C CA . CYS A 1 84 ? -7.744 -6.618 -19.824 1.00 58.88 84 CYS A CA 1
ATOM 689 C C . CYS A 1 84 ? -6.360 -6.607 -19.144 1.00 58.88 84 CYS A C 1
ATOM 691 O O . CYS A 1 84 ? -6.297 -6.216 -17.975 1.00 58.88 84 CYS A O 1
ATOM 693 N N . ASP A 1 85 ? -5.277 -6.955 -19.850 1.00 79.31 85 ASP A N 1
ATOM 694 C CA . ASP A 1 85 ? -3.950 -7.169 -19.256 1.00 79.31 85 ASP A CA 1
ATOM 695 C C . ASP A 1 85 ? -2.841 -6.401 -19.992 1.00 79.31 85 ASP A C 1
ATOM 697 O O . ASP A 1 85 ? -2.824 -6.294 -21.225 1.00 79.31 85 ASP A O 1
ATOM 701 N N . PHE A 1 86 ? -1.901 -5.879 -19.206 1.00 85.75 86 PHE A N 1
ATOM 702 C CA . PHE A 1 86 ? -0.736 -5.105 -19.611 1.00 85.75 86 PHE A CA 1
ATOM 703 C C . PHE A 1 86 ? 0.537 -5.923 -19.388 1.00 85.75 86 PHE A C 1
ATOM 705 O O . PHE A 1 86 ? 0.825 -6.323 -18.262 1.00 85.75 86 PHE A O 1
ATOM 712 N N . ASN A 1 87 ? 1.331 -6.096 -20.444 1.00 89.56 87 ASN A N 1
ATOM 713 C CA . ASN A 1 87 ? 2.688 -6.631 -20.353 1.00 89.56 87 ASN A CA 1
ATOM 714 C C . ASN A 1 87 ? 3.704 -5.488 -20.493 1.00 89.56 87 ASN A C 1
ATOM 716 O O . ASN A 1 87 ? 3.723 -4.772 -21.499 1.00 89.56 87 ASN A O 1
ATOM 720 N N . PHE A 1 88 ? 4.549 -5.325 -19.480 1.00 89.81 88 PHE A N 1
ATOM 721 C CA . PHE A 1 88 ? 5.630 -4.350 -19.438 1.00 89.81 88 PHE A CA 1
ATOM 722 C C . PHE A 1 88 ? 6.969 -5.064 -19.577 1.00 89.81 88 PHE A C 1
ATOM 724 O O . PHE A 1 88 ? 7.547 -5.510 -18.587 1.00 89.81 88 PHE A O 1
ATOM 731 N N . SER A 1 89 ? 7.462 -5.177 -20.812 1.00 88.75 89 SER A N 1
ATOM 732 C CA . SER A 1 89 ? 8.710 -5.882 -21.101 1.00 88.75 89 SER A CA 1
ATOM 733 C C . SER A 1 89 ? 9.717 -5.048 -21.891 1.00 88.75 89 SER A C 1
ATOM 735 O O . SER A 1 89 ? 9.397 -4.372 -22.879 1.00 88.75 89 SER A O 1
ATOM 737 N N . TYR A 1 90 ? 10.978 -5.110 -21.464 1.00 88.56 90 TYR A N 1
ATOM 738 C CA . TYR A 1 90 ? 12.106 -4.546 -22.197 1.00 88.56 90 TYR A CA 1
ATOM 739 C C . TYR A 1 90 ? 13.422 -5.232 -21.827 1.00 88.56 90 TYR A C 1
ATOM 741 O O . TYR A 1 90 ? 13.565 -5.801 -20.750 1.00 88.56 90 TYR A O 1
ATOM 749 N N . THR A 1 91 ? 14.420 -5.138 -22.703 1.00 88.69 91 THR A N 1
ATOM 750 C CA . THR A 1 91 ? 15.773 -5.637 -22.430 1.00 88.69 91 THR A CA 1
ATOM 751 C C . THR A 1 91 ? 16.732 -4.461 -22.315 1.00 88.69 91 THR A C 1
ATOM 753 O O . THR A 1 91 ? 16.751 -3.580 -23.173 1.00 88.69 91 THR A O 1
ATOM 756 N N . PHE A 1 92 ? 17.561 -4.449 -21.274 1.00 87.69 92 PHE A N 1
ATOM 757 C CA . PHE A 1 92 ? 18.613 -3.450 -21.101 1.00 87.69 92 PHE A CA 1
ATOM 758 C C . PHE A 1 92 ? 19.881 -4.096 -20.549 1.00 87.69 92 PHE A C 1
ATOM 760 O O . PHE A 1 92 ? 19.836 -4.771 -19.525 1.00 87.69 92 PHE A O 1
ATOM 767 N N . LYS A 1 93 ? 21.020 -3.879 -21.225 1.00 84.81 93 LYS A N 1
ATOM 768 C CA . LYS A 1 93 ? 22.344 -4.419 -20.848 1.00 84.81 93 LYS A CA 1
ATOM 769 C C . LYS A 1 93 ? 22.305 -5.913 -20.475 1.00 84.81 93 LYS A C 1
ATOM 771 O O . LYS A 1 93 ? 22.837 -6.313 -19.445 1.00 84.81 93 LYS A O 1
ATOM 776 N N . SER A 1 94 ? 21.655 -6.714 -21.323 1.00 84.62 94 SER A N 1
ATOM 777 C CA . SER A 1 94 ? 21.474 -8.170 -21.170 1.00 84.62 94 SER A CA 1
ATOM 778 C C . SER A 1 94 ? 20.552 -8.624 -20.031 1.00 84.62 94 SER A C 1
ATOM 780 O O . SER A 1 94 ? 20.349 -9.824 -19.870 1.00 84.62 94 SER A O 1
ATOM 782 N N . THR A 1 95 ? 19.945 -7.702 -19.283 1.00 87.06 95 THR A N 1
ATOM 783 C CA . THR A 1 95 ? 18.877 -8.017 -18.332 1.00 87.06 95 THR A CA 1
ATOM 784 C C . THR A 1 95 ? 17.526 -7.872 -19.021 1.00 87.06 95 THR A C 1
ATOM 786 O O . THR A 1 95 ? 17.235 -6.831 -19.616 1.00 87.06 95 THR A O 1
ATOM 789 N N . ASN A 1 96 ? 16.698 -8.909 -18.925 1.00 90.00 96 ASN A N 1
ATOM 790 C CA . ASN A 1 96 ? 15.299 -8.851 -19.333 1.00 90.00 96 ASN A CA 1
ATOM 791 C C . ASN A 1 96 ? 14.469 -8.343 -18.160 1.00 90.00 96 ASN A C 1
ATOM 793 O O . ASN A 1 96 ? 14.532 -8.907 -17.074 1.00 90.00 96 ASN A O 1
ATOM 797 N N . PHE A 1 97 ? 13.705 -7.288 -18.394 1.00 92.44 97 PHE A N 1
ATOM 798 C CA . PHE A 1 97 ? 12.764 -6.723 -17.446 1.00 92.44 97 PHE A CA 1
ATOM 799 C C . PHE A 1 97 ? 11.361 -7.142 -17.860 1.00 92.44 97 PHE A C 1
ATOM 801 O O . PHE A 1 97 ? 11.033 -7.088 -19.049 1.00 92.44 97 PHE A O 1
ATOM 808 N N . ASN A 1 98 ? 10.555 -7.577 -16.898 1.00 93.00 98 ASN A N 1
ATOM 809 C CA . ASN A 1 98 ? 9.187 -7.989 -17.153 1.00 93.00 98 ASN A CA 1
ATOM 810 C C . ASN A 1 98 ? 8.274 -7.687 -15.964 1.00 93.00 98 ASN A C 1
ATOM 812 O O . ASN A 1 98 ? 8.695 -7.751 -14.809 1.00 93.00 98 ASN A O 1
ATOM 816 N N . LEU A 1 99 ? 7.028 -7.355 -16.277 1.00 94.12 99 LEU A N 1
ATOM 817 C CA . LEU A 1 99 ? 5.939 -7.222 -15.328 1.00 94.12 99 LEU A CA 1
ATOM 818 C C . LEU A 1 99 ? 4.616 -7.378 -16.080 1.00 94.12 99 LEU A C 1
ATOM 820 O O . LEU A 1 99 ? 4.377 -6.683 -17.065 1.00 94.12 99 LEU A O 1
ATOM 824 N N . ASP A 1 100 ? 3.747 -8.233 -15.569 1.00 93.00 100 ASP A N 1
ATOM 825 C CA . ASP A 1 100 ? 2.383 -8.430 -16.036 1.00 93.00 100 ASP A CA 1
ATOM 826 C C . ASP A 1 100 ? 1.409 -7.821 -15.022 1.00 93.00 100 ASP A C 1
ATOM 828 O O . ASP A 1 100 ? 1.518 -8.047 -13.818 1.00 93.00 100 ASP A O 1
ATOM 832 N N . LEU A 1 101 ? 0.451 -7.022 -15.492 1.00 92.88 101 LEU A N 1
ATOM 833 C CA . LEU A 1 101 ? -0.574 -6.396 -14.655 1.00 92.88 101 LEU A CA 1
ATOM 834 C C . LEU A 1 101 ? -1.935 -6.465 -15.328 1.00 92.88 101 LEU A C 1
ATOM 836 O O . LEU A 1 101 ? -2.082 -6.043 -16.470 1.00 92.88 101 LEU A O 1
ATOM 840 N N . SER A 1 102 ? -2.960 -6.864 -14.585 1.00 91.81 102 SER A N 1
ATOM 841 C CA . SER A 1 102 ? -4.334 -6.611 -15.009 1.00 91.81 102 SER A CA 1
ATOM 842 C C . SER A 1 102 ? -4.674 -5.124 -14.877 1.00 91.81 102 SER A C 1
ATOM 844 O O . SER A 1 102 ? -4.066 -4.382 -14.095 1.00 91.81 102 SER A O 1
ATOM 846 N N . LYS A 1 103 ? -5.703 -4.669 -15.597 1.00 88.38 103 LYS A N 1
ATOM 847 C CA . LYS A 1 103 ? -6.238 -3.303 -15.450 1.00 88.38 103 LYS A CA 1
ATOM 848 C C . LYS A 1 103 ? -6.616 -2.968 -14.007 1.00 88.38 103 LYS A C 1
ATOM 850 O O . LYS A 1 103 ? -6.397 -1.844 -13.561 1.00 88.38 103 LYS A O 1
ATOM 855 N N . HIS A 1 104 ? -7.166 -3.938 -13.279 1.00 91.56 104 HIS A N 1
ATOM 856 C CA . HIS A 1 104 ? -7.531 -3.776 -11.872 1.00 91.56 104 HIS A CA 1
ATOM 857 C C . HIS A 1 104 ? -6.300 -3.508 -10.997 1.00 91.56 104 HIS A C 1
ATOM 859 O O . HIS A 1 104 ? -6.283 -2.538 -10.245 1.00 91.56 104 HIS A O 1
ATOM 865 N N . MET A 1 105 ? -5.227 -4.283 -11.171 1.00 95.12 105 MET A N 1
ATOM 866 C CA . MET A 1 105 ? -3.986 -4.100 -10.409 1.00 95.12 105 MET A CA 1
ATOM 867 C C . MET A 1 105 ? -3.272 -2.793 -10.737 1.00 95.12 105 MET A C 1
ATOM 869 O O . MET A 1 105 ? -2.723 -2.147 -9.846 1.00 95.12 105 MET A O 1
ATOM 873 N N . LEU A 1 106 ? -3.322 -2.358 -11.996 1.00 93.00 106 LEU A N 1
ATOM 874 C CA . LEU A 1 106 ? -2.787 -1.057 -12.375 1.00 93.00 106 LEU A CA 1
ATOM 875 C C . LEU A 1 106 ? -3.553 0.092 -11.689 1.00 93.00 106 LEU A C 1
ATOM 877 O O . LEU A 1 106 ? -2.941 1.004 -11.135 1.00 93.00 106 LEU A O 1
ATOM 881 N N . ASN A 1 107 ? -4.887 0.018 -11.649 1.00 91.69 107 ASN A N 1
ATOM 882 C CA . ASN A 1 107 ? -5.716 0.983 -10.921 1.00 91.69 107 ASN A CA 1
ATOM 883 C C . ASN A 1 107 ? -5.467 0.940 -9.404 1.00 91.69 107 ASN A C 1
ATOM 885 O O . ASN A 1 107 ? -5.490 1.981 -8.742 1.00 91.69 107 ASN A O 1
ATOM 889 N N . LEU A 1 108 ? -5.217 -0.249 -8.850 1.00 94.44 108 LEU A N 1
ATOM 890 C CA . LEU A 1 108 ? -4.859 -0.434 -7.447 1.00 94.44 108 LEU A CA 1
ATOM 891 C C . LEU A 1 108 ? -3.524 0.258 -7.124 1.00 94.44 108 LEU A C 1
ATOM 893 O O . LEU A 1 108 ? -3.457 1.027 -6.165 1.00 94.44 108 LEU A O 1
ATOM 897 N N . LEU A 1 109 ? -2.503 0.082 -7.974 1.00 96.44 109 LEU A N 1
ATOM 898 C CA . LEU A 1 109 ? -1.220 0.786 -7.881 1.00 96.44 109 LEU A CA 1
ATOM 899 C C . LEU A 1 109 ? -1.406 2.308 -7.913 1.00 96.44 109 LEU A C 1
ATOM 901 O O . LEU A 1 109 ? -0.882 3.014 -7.052 1.00 96.44 109 LEU A O 1
ATOM 905 N N . TYR A 1 110 ? -2.186 2.821 -8.868 1.00 94.44 110 TYR A N 1
ATOM 906 C CA . TYR A 1 110 ? -2.467 4.257 -8.967 1.00 94.44 110 TYR A CA 1
ATOM 907 C C . TYR A 1 110 ? -3.188 4.785 -7.727 1.00 94.44 110 TYR A C 1
ATOM 909 O O . TYR A 1 110 ? -2.854 5.858 -7.231 1.00 94.44 110 TYR A O 1
ATOM 917 N N . SER A 1 111 ? -4.124 4.012 -7.177 1.00 92.06 111 SER A N 1
ATOM 918 C CA . SER A 1 111 ? -4.821 4.370 -5.941 1.00 92.06 111 SER A CA 1
ATOM 919 C C . SER A 1 111 ? -3.851 4.476 -4.765 1.00 92.06 111 SER A C 1
ATOM 921 O O . SER A 1 111 ? -3.888 5.470 -4.044 1.00 92.06 111 SER A O 1
ATOM 923 N N . MET A 1 112 ? -2.939 3.510 -4.606 1.00 94.56 112 MET A N 1
ATOM 924 C CA . MET A 1 112 ? -1.905 3.557 -3.566 1.00 94.56 112 MET A CA 1
ATOM 925 C C . MET A 1 112 ? -0.996 4.780 -3.713 1.00 94.56 112 MET A C 1
ATOM 927 O O . MET A 1 112 ? -0.748 5.470 -2.729 1.00 94.56 112 MET A O 1
ATOM 931 N N . ILE A 1 113 ? -0.555 5.099 -4.935 1.00 93.81 113 ILE A N 1
ATOM 932 C CA . ILE A 1 113 ? 0.256 6.294 -5.220 1.00 93.81 113 ILE A CA 1
ATOM 933 C C . ILE A 1 113 ? -0.476 7.560 -4.778 1.00 93.81 113 ILE A C 1
ATOM 935 O O . ILE A 1 113 ? 0.091 8.382 -4.061 1.00 93.81 113 ILE A O 1
ATOM 939 N N . ILE A 1 114 ? -1.745 7.713 -5.166 1.00 89.12 114 ILE A N 1
ATOM 940 C CA . ILE A 1 114 ? -2.538 8.888 -4.798 1.00 89.12 114 ILE A CA 1
ATOM 941 C C . ILE A 1 114 ? -2.777 8.944 -3.290 1.00 89.12 114 ILE A C 1
ATOM 943 O O . ILE A 1 114 ? -2.652 10.020 -2.718 1.00 89.12 114 ILE A O 1
ATOM 947 N N . ILE A 1 115 ? -3.073 7.821 -2.631 1.00 86.69 115 ILE A N 1
ATOM 948 C CA . ILE A 1 115 ? -3.236 7.754 -1.170 1.00 86.69 115 ILE A CA 1
ATOM 949 C C . ILE A 1 115 ? -1.956 8.233 -0.473 1.00 86.69 115 ILE A C 1
ATOM 951 O O . ILE A 1 115 ? -2.019 9.123 0.378 1.00 86.69 115 ILE A O 1
ATOM 955 N N . VAL A 1 116 ? -0.799 7.709 -0.885 1.00 89.56 116 VAL A N 1
ATOM 956 C CA . VAL A 1 116 ? 0.510 8.060 -0.321 1.00 89.56 116 VAL A CA 1
ATOM 957 C C . VAL A 1 116 ? 0.838 9.534 -0.528 1.00 89.56 116 VAL A C 1
ATOM 959 O O . VAL A 1 116 ? 1.194 10.241 0.416 1.00 89.56 116 VAL A O 1
ATOM 962 N N . VAL A 1 117 ? 0.701 10.021 -1.758 1.00 87.31 117 VAL A N 1
ATOM 963 C CA . VAL A 1 117 ? 1.056 11.397 -2.109 1.00 87.31 117 VAL A CA 1
ATOM 964 C C . VAL A 1 117 ? 0.073 12.389 -1.476 1.00 87.31 117 VAL A C 1
ATOM 966 O O . VAL A 1 117 ? 0.496 13.372 -0.872 1.00 87.31 117 VAL A O 1
ATOM 969 N N . LYS A 1 118 ? -1.240 12.125 -1.532 1.00 80.38 118 LYS A N 1
ATOM 970 C CA . LYS A 1 118 ? -2.281 13.005 -0.973 1.00 80.38 118 LYS A CA 1
ATOM 971 C C . LYS A 1 118 ? -2.148 13.153 0.539 1.00 80.38 118 LYS A C 1
ATOM 973 O O . LYS A 1 118 ? -2.265 14.278 1.016 1.00 80.38 118 LYS A O 1
ATOM 978 N N . ASN A 1 119 ? -1.877 12.072 1.278 1.00 72.00 119 ASN A N 1
ATOM 979 C CA . ASN A 1 119 ? -1.707 12.162 2.732 1.00 72.00 119 ASN A CA 1
ATOM 980 C C . ASN A 1 119 ? -0.517 13.057 3.126 1.00 72.00 119 ASN A C 1
ATOM 982 O O . ASN A 1 119 ? -0.517 13.676 4.181 1.00 72.00 119 ASN A O 1
ATOM 986 N N . ASN A 1 120 ? 0.481 13.169 2.249 1.00 63.16 120 ASN A N 1
ATOM 987 C CA . ASN A 1 120 ? 1.672 13.977 2.489 1.00 63.16 120 ASN A CA 1
ATOM 988 C C . ASN A 1 120 ? 1.586 15.413 1.958 1.00 63.16 120 ASN A C 1
ATOM 990 O O . ASN A 1 120 ? 2.313 16.275 2.444 1.00 63.16 120 ASN A O 1
ATOM 994 N N . ILE A 1 121 ? 0.728 15.676 0.969 1.00 54.34 121 ILE A N 1
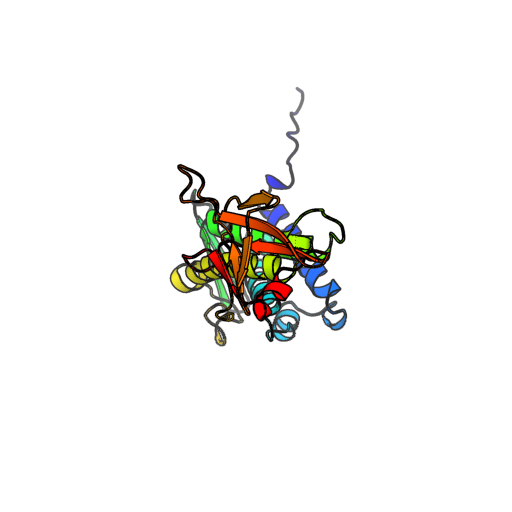ATOM 995 C CA . ILE A 1 121 ? 0.543 17.014 0.387 1.00 54.34 121 ILE A CA 1
ATOM 996 C C . ILE A 1 121 ? -0.608 17.763 1.066 1.00 54.34 121 ILE A C 1
ATOM 998 O O . ILE A 1 121 ? -0.531 18.974 1.266 1.00 54.34 121 ILE A O 1
ATOM 1002 N N . VAL A 1 122 ? -1.691 17.068 1.419 1.00 47.53 122 VAL A N 1
ATOM 1003 C CA . VAL A 1 122 ? -2.928 17.707 1.873 1.00 47.53 122 VAL A CA 1
ATOM 1004 C C . VAL A 1 122 ? -3.011 17.702 3.396 1.00 47.53 122 VAL A C 1
ATOM 1006 O O . VAL A 1 122 ? -3.848 17.029 3.996 1.00 47.53 122 VAL A O 1
ATOM 1009 N N . GLY A 1 123 ? -2.168 18.522 4.023 1.00 41.84 123 GLY A N 1
ATOM 1010 C CA . GLY A 1 123 ? -2.422 18.991 5.382 1.00 41.84 123 GLY A CA 1
ATOM 1011 C C . GLY A 1 123 ? -3.694 19.843 5.385 1.00 41.84 123 GLY A C 1
ATOM 1012 O O . GLY A 1 123 ? -3.651 21.009 5.007 1.00 41.84 123 GLY A O 1
ATOM 1013 N N . GLY A 1 124 ? -4.842 19.258 5.748 1.00 40.50 124 GLY A N 1
ATOM 1014 C CA . GLY A 1 124 ? -6.084 20.021 5.946 1.00 40.50 124 GLY A CA 1
ATOM 1015 C C . GLY A 1 124 ? -7.380 19.465 5.349 1.00 40.50 124 GLY A C 1
ATOM 1016 O O . GLY A 1 124 ? -8.364 20.204 5.289 1.00 40.50 124 GLY A O 1
ATOM 1017 N N . THR A 1 125 ? -7.459 18.200 4.920 1.00 47.69 125 THR A N 1
ATOM 1018 C CA . THR A 1 125 ? -8.783 17.628 4.591 1.00 47.69 125 THR A CA 1
ATOM 1019 C C . THR A 1 125 ? -9.547 17.208 5.850 1.00 47.69 125 THR A C 1
ATOM 1021 O O . THR A 1 125 ? -8.977 16.764 6.842 1.00 47.69 125 THR A O 1
ATOM 1024 N N . LYS A 1 126 ? -10.882 17.328 5.818 1.00 52.22 126 LYS A N 1
ATOM 1025 C CA . LYS A 1 126 ? -11.790 16.749 6.831 1.00 52.22 126 LYS A CA 1
ATOM 1026 C C . LYS A 1 126 ? -11.877 15.215 6.749 1.00 52.22 126 LYS A C 1
ATOM 1028 O O . LYS A 1 126 ? -12.722 14.622 7.407 1.00 52.22 126 LYS A O 1
ATOM 1033 N N . ASP A 1 127 ? -11.056 14.597 5.906 1.00 63.28 127 ASP A N 1
ATOM 1034 C CA . ASP A 1 127 ? -11.059 13.163 5.676 1.00 63.28 127 ASP A CA 1
ATOM 1035 C C . ASP A 1 127 ? -10.414 12.464 6.873 1.00 63.28 127 ASP A C 1
ATOM 1037 O O . ASP A 1 127 ? -9.298 12.791 7.278 1.00 63.28 127 ASP A O 1
ATOM 1041 N N . ILE A 1 128 ? -11.139 11.515 7.455 1.00 57.66 128 ILE A N 1
ATOM 1042 C CA . ILE A 1 128 ? -10.729 10.783 8.654 1.00 57.66 128 ILE A CA 1
ATOM 1043 C C . ILE A 1 128 ? -9.441 9.993 8.416 1.00 57.66 128 ILE A C 1
ATOM 1045 O O . ILE A 1 128 ? -8.624 9.843 9.320 1.00 57.66 128 ILE A O 1
ATOM 1049 N N . ILE A 1 129 ? -9.226 9.581 7.162 1.00 59.97 129 ILE A N 1
ATOM 1050 C CA . ILE A 1 129 ? -8.022 8.892 6.702 1.00 59.97 129 ILE A CA 1
ATOM 1051 C C . ILE A 1 129 ? -6.795 9.800 6.852 1.00 59.97 129 ILE A C 1
ATOM 1053 O O . ILE A 1 129 ? -5.724 9.323 7.202 1.00 59.97 129 ILE A O 1
ATOM 1057 N N . CY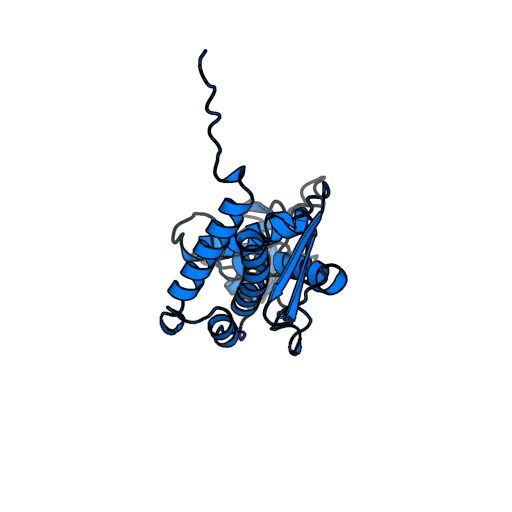S A 1 130 ? -6.944 11.110 6.645 1.00 59.31 130 CYS A N 1
ATOM 1058 C CA . CYS A 1 130 ? -5.845 12.075 6.745 1.00 59.31 130 CYS A CA 1
ATOM 1059 C C . CYS A 1 130 ? -5.594 12.580 8.174 1.00 59.31 130 CYS A C 1
ATOM 1061 O O . CYS A 1 130 ? -4.583 13.230 8.418 1.00 59.31 130 CYS A O 1
ATOM 1063 N N . ARG A 1 131 ? -6.510 12.323 9.117 1.00 66.25 131 ARG A N 1
ATOM 1064 C CA . ARG A 1 131 ? -6.407 12.788 10.515 1.00 66.25 131 ARG A CA 1
ATOM 1065 C C . ARG A 1 131 ? -5.836 11.749 11.467 1.00 66.25 131 ARG A C 1
ATOM 1067 O O . ARG A 1 131 ? -5.557 12.065 12.617 1.00 66.25 131 ARG A O 1
ATOM 1074 N N . ASN A 1 132 ? -5.702 10.508 11.011 1.00 78.31 132 ASN A N 1
ATOM 1075 C CA . ASN A 1 132 ? -5.236 9.416 11.841 1.00 78.31 132 ASN A CA 1
ATOM 1076 C C . ASN A 1 132 ? -4.343 8.470 11.026 1.00 78.31 132 ASN A C 1
ATOM 1078 O O . ASN A 1 132 ? -4.793 7.796 10.095 1.00 78.31 132 ASN A O 1
ATOM 1082 N N . ASN A 1 133 ? -3.069 8.396 11.417 1.00 82.44 133 ASN A N 1
ATOM 1083 C CA . ASN A 1 133 ? -2.070 7.574 10.736 1.00 82.44 133 ASN A CA 1
ATOM 1084 C C . ASN A 1 133 ? -2.425 6.081 10.731 1.00 82.44 133 ASN A C 1
ATOM 1086 O O . ASN A 1 133 ? -2.097 5.401 9.761 1.00 82.44 133 ASN A O 1
ATOM 1090 N N . ASN A 1 134 ? -3.130 5.577 11.751 1.00 88.94 134 ASN A N 1
ATOM 1091 C CA . ASN A 1 134 ? -3.551 4.177 11.822 1.00 88.94 134 ASN A CA 1
ATOM 1092 C C . ASN A 1 134 ? -4.664 3.848 10.817 1.00 88.94 134 ASN A C 1
ATOM 1094 O O . ASN A 1 134 ? -4.649 2.766 10.228 1.00 88.94 134 ASN A O 1
ATOM 1098 N N . PHE A 1 135 ? -5.580 4.783 10.539 1.00 88.00 135 PHE A N 1
ATOM 1099 C CA . PHE A 1 135 ? -6.530 4.627 9.430 1.00 88.00 135 PHE A CA 1
ATOM 1100 C C . PHE A 1 135 ? -5.818 4.576 8.089 1.00 88.00 135 PHE A C 1
ATOM 1102 O O . PHE A 1 135 ? -6.056 3.674 7.284 1.00 88.00 135 PHE A O 1
ATOM 1109 N N . TYR A 1 136 ? -4.941 5.550 7.864 1.00 87.56 136 TYR A N 1
ATOM 1110 C CA . TYR A 1 136 ? -4.168 5.656 6.639 1.00 87.56 136 TYR A CA 1
ATOM 1111 C C . TYR A 1 136 ? -3.367 4.380 6.357 1.00 87.56 136 TYR A C 1
ATOM 1113 O O . TYR A 1 136 ? -3.528 3.775 5.294 1.00 87.56 136 TYR A O 1
ATOM 1121 N N . ILE A 1 137 ? -2.553 3.931 7.318 1.00 91.25 137 ILE A N 1
ATOM 1122 C CA . ILE A 1 137 ? -1.720 2.743 7.129 1.00 91.25 137 ILE A CA 1
ATOM 1123 C C . ILE A 1 137 ? -2.559 1.466 7.077 1.00 91.25 137 ILE A C 1
ATOM 1125 O O . ILE A 1 137 ? -2.289 0.607 6.248 1.00 91.25 137 ILE A O 1
ATOM 1129 N N . GLY A 1 138 ? -3.622 1.354 7.880 1.00 93.00 138 GLY A N 1
ATOM 1130 C CA . GLY A 1 138 ? -4.499 0.184 7.887 1.00 93.00 138 GLY A CA 1
ATOM 1131 C C . GLY A 1 138 ? -5.207 -0.042 6.549 1.00 93.00 138 GLY A C 1
ATOM 1132 O O . GLY A 1 138 ? -5.325 -1.182 6.102 1.00 93.00 138 GLY A O 1
ATOM 1133 N N . ILE A 1 139 ? -5.636 1.030 5.873 1.00 91.12 139 ILE A N 1
ATOM 1134 C CA . ILE A 1 139 ? -6.178 0.942 4.509 1.00 91.12 139 ILE A CA 1
ATOM 1135 C C . ILE A 1 139 ? -5.063 0.581 3.525 1.00 91.12 139 ILE A C 1
ATOM 1137 O O . ILE A 1 139 ? -5.236 -0.327 2.712 1.00 91.12 139 ILE A O 1
ATOM 1141 N N . LEU A 1 140 ? -3.915 1.262 3.597 1.00 93.38 140 LEU A N 1
ATOM 1142 C CA . LEU A 1 140 ? -2.815 1.051 2.658 1.00 93.38 140 LEU A CA 1
ATOM 1143 C C . LEU A 1 140 ? -2.262 -0.383 2.714 1.00 93.38 140 LEU A C 1
ATOM 1145 O O . LEU A 1 140 ? -1.997 -0.956 1.661 1.00 93.38 140 LEU A O 1
ATOM 1149 N N . ARG A 1 141 ? -2.185 -0.993 3.905 1.00 96.56 141 ARG A N 1
ATOM 1150 C CA . ARG A 1 141 ? -1.853 -2.416 4.095 1.00 96.56 141 ARG A CA 1
ATOM 1151 C C . ARG A 1 141 ? -2.783 -3.318 3.295 1.00 96.56 141 ARG A C 1
ATOM 1153 O O . ARG A 1 141 ? -2.310 -4.129 2.515 1.00 96.56 141 ARG A O 1
ATOM 1160 N N . SER A 1 142 ? -4.097 -3.108 3.389 1.00 95.38 142 SER A N 1
ATOM 1161 C CA . SER A 1 142 ? -5.068 -3.887 2.615 1.00 95.38 142 SER A CA 1
ATOM 1162 C C . SER A 1 142 ? -4.857 -3.734 1.107 1.00 95.38 142 SER A C 1
ATOM 1164 O O . SER A 1 142 ? -5.018 -4.697 0.356 1.00 95.38 142 SER A O 1
ATOM 1166 N N . TYR A 1 143 ? -4.580 -2.512 0.628 1.00 95.94 143 TYR A N 1
ATOM 1167 C CA . TYR A 1 143 ? -4.271 -2.269 -0.788 1.00 95.94 143 TYR A CA 1
ATOM 1168 C C . TYR A 1 143 ? -3.015 -3.026 -1.214 1.00 95.94 143 TYR A C 1
ATOM 1170 O O . TYR A 1 143 ? -3.029 -3.684 -2.253 1.00 95.94 143 TYR A O 1
ATOM 1178 N N . TYR A 1 144 ? -1.974 -2.951 -0.394 1.00 97.94 144 TYR A N 1
ATOM 1179 C CA . TYR A 1 144 ? -0.697 -3.577 -0.664 1.00 97.94 144 TYR A CA 1
ATOM 1180 C C . TYR A 1 144 ? -0.765 -5.103 -0.631 1.00 97.94 144 TYR A C 1
ATOM 1182 O O . TYR A 1 144 ? -0.229 -5.712 -1.545 1.00 97.94 144 TYR A O 1
ATOM 1190 N N . ASP A 1 145 ? -1.461 -5.709 0.335 1.00 97.75 145 ASP A N 1
ATOM 1191 C CA . ASP A 1 145 ? -1.627 -7.168 0.424 1.00 97.75 145 ASP A CA 1
ATOM 1192 C C . ASP A 1 145 ? -2.211 -7.725 -0.887 1.00 97.75 145 ASP A C 1
ATOM 1194 O O . ASP A 1 145 ? -1.619 -8.595 -1.518 1.00 97.75 145 ASP A O 1
ATOM 1198 N N . GLU A 1 146 ? -3.315 -7.142 -1.374 1.00 97.00 146 GLU A N 1
ATOM 1199 C CA . GLU A 1 146 ? -3.939 -7.565 -2.638 1.00 97.00 146 GLU A CA 1
ATOM 1200 C C . GLU A 1 146 ? -3.002 -7.375 -3.843 1.00 97.00 146 GLU A C 1
ATOM 1202 O O . GLU A 1 146 ? -2.920 -8.234 -4.723 1.00 97.00 146 GLU A O 1
ATOM 1207 N N . PHE A 1 147 ? -2.287 -6.249 -3.890 1.00 98.00 147 PHE A N 1
ATOM 1208 C CA . PHE A 1 147 ? -1.351 -5.965 -4.972 1.00 98.00 147 PHE A CA 1
ATOM 1209 C C . PHE A 1 147 ? -0.170 -6.940 -4.968 1.00 98.00 147 PHE A C 1
ATOM 1211 O O . PHE A 1 147 ? 0.190 -7.494 -6.006 1.00 98.00 147 PHE A O 1
ATOM 1218 N N . LYS A 1 148 ? 0.418 -7.169 -3.795 1.00 97.94 148 LYS A N 1
ATOM 1219 C CA . LYS A 1 148 ? 1.542 -8.074 -3.583 1.00 97.94 148 LYS A CA 1
ATOM 1220 C C . LYS A 1 148 ? 1.172 -9.506 -3.929 1.00 97.94 148 LYS A C 1
ATOM 1222 O O . LYS A 1 148 ? 1.915 -10.137 -4.675 1.00 97.94 148 LYS A O 1
ATOM 1227 N N . ASP A 1 149 ? 0.026 -9.988 -3.458 1.00 97.56 149 ASP A N 1
ATOM 1228 C CA . ASP A 1 149 ? -0.456 -11.336 -3.764 1.00 97.56 149 ASP A CA 1
ATOM 1229 C C . ASP A 1 149 ? -0.552 -11.560 -5.275 1.00 97.56 149 ASP A C 1
ATOM 1231 O O . ASP A 1 149 ? -0.118 -12.595 -5.789 1.00 97.56 149 ASP A O 1
ATOM 1235 N N . TYR A 1 150 ? -1.057 -10.571 -6.016 1.00 97.62 150 TYR A N 1
ATOM 1236 C CA . TYR A 1 150 ? -1.088 -10.638 -7.472 1.00 97.62 150 TYR A CA 1
ATOM 1237 C C . TYR A 1 150 ? 0.318 -10.636 -8.081 1.00 97.62 150 TYR A C 1
ATOM 1239 O O . TYR A 1 150 ? 0.628 -11.495 -8.909 1.00 97.62 150 TYR A O 1
ATOM 1247 N N . ILE A 1 151 ? 1.175 -9.688 -7.687 1.00 96.88 151 ILE A N 1
ATOM 1248 C CA . ILE A 1 151 ? 2.526 -9.548 -8.243 1.00 96.88 151 ILE A CA 1
ATOM 1249 C C . ILE A 1 151 ? 3.343 -10.826 -8.039 1.00 96.88 151 ILE A C 1
ATOM 1251 O O . ILE A 1 151 ? 3.935 -11.335 -8.991 1.00 96.88 151 ILE A O 1
ATOM 1255 N N . ASP A 1 152 ? 3.322 -11.369 -6.824 1.00 96.00 152 ASP A N 1
ATOM 1256 C CA . ASP A 1 152 ? 4.119 -12.529 -6.435 1.00 96.00 152 ASP A CA 1
ATOM 1257 C C . ASP A 1 152 ? 3.603 -13.844 -7.036 1.00 96.00 152 ASP A C 1
ATOM 1259 O O . ASP A 1 152 ? 4.378 -14.795 -7.173 1.00 96.00 152 ASP A O 1
ATOM 1263 N N . SER A 1 153 ? 2.309 -13.929 -7.364 1.00 94.88 153 SER A N 1
ATOM 1264 C CA . SER A 1 153 ? 1.698 -15.145 -7.922 1.00 94.88 153 SER A CA 1
ATOM 1265 C C . SER A 1 153 ? 1.638 -15.151 -9.448 1.00 94.88 153 SER A C 1
ATOM 1267 O O . SER A 1 153 ? 1.876 -16.186 -10.066 1.00 94.88 153 SER A O 1
ATOM 1269 N N . SER A 1 154 ? 1.303 -14.010 -10.050 1.00 92.00 154 SER A N 1
ATOM 1270 C CA . SER A 1 154 ? 0.883 -13.914 -11.454 1.00 92.00 154 SER A CA 1
ATOM 1271 C C . SER A 1 154 ? 1.491 -12.719 -12.187 1.00 92.00 154 SER A C 1
ATOM 1273 O O . SER A 1 154 ? 1.396 -12.642 -13.408 1.00 92.00 154 SER A O 1
ATOM 1275 N N . GLY A 1 155 ? 2.128 -11.787 -11.471 1.00 91.50 155 GLY A N 1
ATOM 1276 C CA . GLY A 1 155 ? 2.650 -10.553 -12.053 1.00 91.50 155 GLY A CA 1
ATOM 1277 C C . GLY A 1 155 ? 3.981 -10.694 -12.783 1.00 91.50 155 GLY A C 1
ATOM 1278 O O . GLY A 1 155 ? 4.456 -9.711 -13.340 1.00 91.50 155 GLY A O 1
ATOM 1279 N N . ASN A 1 156 ? 4.598 -11.883 -12.785 1.00 93.25 156 ASN A N 1
ATOM 1280 C CA . ASN A 1 156 ? 5.804 -12.189 -13.570 1.00 93.25 156 ASN A CA 1
ATOM 1281 C C . ASN A 1 156 ? 6.902 -11.110 -13.440 1.00 93.25 156 ASN A C 1
ATOM 1283 O O . ASN A 1 156 ? 7.493 -10.667 -14.433 1.00 93.25 156 ASN A O 1
ATOM 1287 N N . LEU A 1 157 ? 7.102 -10.641 -12.203 1.00 95.00 157 LEU A N 1
ATOM 1288 C CA . LEU A 1 157 ? 8.028 -9.569 -11.871 1.00 95.00 157 LEU A CA 1
ATOM 1289 C C . LEU A 1 157 ? 9.465 -10.044 -12.079 1.00 95.00 157 LEU A C 1
ATOM 1291 O O . LEU A 1 157 ? 9.926 -10.983 -11.435 1.00 95.00 157 LEU A O 1
ATOM 1295 N N . ASN A 1 158 ? 10.182 -9.357 -12.960 1.00 94.12 158 ASN A N 1
ATOM 1296 C CA . ASN A 1 158 ? 11.605 -9.562 -13.156 1.00 94.12 158 ASN A CA 1
ATOM 1297 C C . ASN A 1 158 ? 12.297 -8.228 -13.448 1.00 94.12 158 ASN A C 1
ATOM 1299 O O . ASN A 1 158 ? 11.942 -7.507 -14.380 1.00 94.12 158 ASN A O 1
ATOM 1303 N N . ASP A 1 159 ? 13.305 -7.903 -12.651 1.00 92.06 159 ASP A N 1
ATOM 1304 C CA . ASP A 1 159 ? 14.095 -6.680 -12.742 1.00 92.06 159 ASP A CA 1
ATOM 1305 C C . ASP A 1 159 ? 15.512 -6.878 -12.177 1.00 92.06 159 ASP A C 1
ATOM 1307 O O . ASP A 1 159 ? 15.907 -7.959 -11.744 1.00 92.06 159 ASP A O 1
ATOM 1311 N N . ASP A 1 160 ? 16.306 -5.812 -12.161 1.00 90.94 160 ASP A N 1
ATOM 1312 C CA . ASP A 1 160 ? 17.663 -5.794 -11.608 1.00 90.94 160 ASP A CA 1
ATOM 1313 C C . ASP A 1 160 ? 17.717 -5.935 -10.075 1.00 90.94 160 ASP A C 1
ATOM 1315 O O . ASP A 1 160 ? 18.805 -6.109 -9.518 1.00 90.94 160 ASP A O 1
ATOM 1319 N N . ILE A 1 161 ? 16.566 -5.873 -9.402 1.00 91.06 161 ILE A N 1
ATOM 1320 C CA . ILE A 1 161 ? 16.399 -6.100 -7.961 1.00 91.06 161 ILE A CA 1
ATOM 1321 C C . ILE A 1 161 ? 16.018 -7.569 -7.689 1.00 91.06 161 ILE A C 1
ATOM 1323 O O . ILE A 1 161 ? 16.416 -8.134 -6.668 1.00 91.06 161 ILE A O 1
ATOM 1327 N N . SER A 1 162 ? 15.342 -8.222 -8.640 1.00 87.00 162 SER A N 1
ATOM 1328 C CA . SER A 1 162 ? 14.767 -9.573 -8.538 1.00 87.00 162 SER A CA 1
ATOM 1329 C C . SER A 1 162 ? 15.796 -10.662 -8.264 1.00 87.00 162 SER A C 1
ATOM 1331 O O . SER A 1 162 ? 15.466 -11.685 -7.676 1.00 87.00 162 SER A O 1
ATOM 1333 N N . ILE A 1 163 ? 17.064 -10.419 -8.607 1.00 84.81 163 ILE A N 1
ATOM 1334 C CA . ILE A 1 163 ? 18.179 -11.318 -8.279 1.00 84.81 163 ILE A CA 1
ATOM 1335 C C . ILE A 1 163 ? 18.307 -11.511 -6.760 1.00 84.81 163 ILE A C 1
ATOM 1337 O O . ILE A 1 163 ? 18.606 -12.610 -6.302 1.00 84.81 163 ILE A O 1
ATOM 1341 N N . LYS A 1 164 ? 18.104 -10.444 -5.977 1.00 85.62 164 LYS A N 1
ATOM 1342 C CA . LYS A 1 164 ? 18.159 -10.489 -4.507 1.00 85.62 164 LYS A CA 1
ATOM 1343 C C . LYS A 1 164 ? 16.772 -10.638 -3.886 1.00 85.62 164 LYS A C 1
ATOM 1345 O O . LYS A 1 164 ? 16.627 -11.326 -2.883 1.00 85.62 164 LYS A O 1
ATOM 1350 N N . HIS A 1 165 ? 15.772 -9.998 -4.487 1.00 88.62 165 HIS A N 1
ATOM 1351 C CA . HIS A 1 165 ? 14.404 -9.940 -3.980 1.00 88.62 165 HIS A CA 1
ATOM 1352 C C . HIS A 1 165 ? 13.423 -10.268 -5.109 1.00 88.62 165 HIS A C 1
ATOM 1354 O O . HIS A 1 165 ? 12.876 -9.355 -5.726 1.00 88.62 165 HIS A O 1
ATOM 1360 N N . PRO A 1 166 ? 13.204 -11.555 -5.426 1.00 89.88 166 PRO A N 1
ATOM 1361 C CA . PRO A 1 166 ? 12.355 -11.961 -6.552 1.00 89.88 166 PRO A CA 1
ATOM 1362 C C . PRO A 1 166 ? 10.868 -11.643 -6.339 1.00 89.88 166 PRO A C 1
ATOM 1364 O O . PRO A 1 166 ? 10.094 -11.672 -7.286 1.00 89.88 166 PRO A O 1
ATOM 1367 N N . LYS A 1 167 ? 10.480 -11.346 -5.098 1.00 95.44 167 LYS A N 1
ATOM 1368 C CA . LYS A 1 167 ? 9.129 -10.975 -4.677 1.00 95.44 167 LYS A CA 1
ATOM 1369 C C . LYS A 1 167 ? 9.117 -9.565 -4.109 1.00 95.44 167 LYS A C 1
ATOM 1371 O O . LYS A 1 167 ? 10.190 -9.013 -3.827 1.00 95.44 167 LYS A O 1
ATOM 1376 N N . LEU A 1 168 ? 7.925 -9.004 -3.930 1.00 96.75 168 LEU A N 1
ATOM 1377 C CA . LEU A 1 168 ? 7.788 -7.790 -3.131 1.00 96.75 168 LEU A CA 1
ATOM 1378 C C . LEU A 1 168 ? 8.041 -8.094 -1.648 1.00 96.75 168 LEU A C 1
ATOM 1380 O O . LEU A 1 168 ? 7.914 -9.232 -1.190 1.00 96.75 168 LEU A O 1
ATOM 1384 N N . LEU A 1 169 ? 8.431 -7.072 -0.893 1.00 96.94 169 LEU A N 1
ATOM 1385 C CA . LEU A 1 169 ? 8.734 -7.198 0.532 1.00 96.94 169 LEU A CA 1
ATOM 1386 C C . LEU A 1 169 ? 7.468 -7.450 1.366 1.00 96.94 169 LEU A C 1
ATOM 1388 O O . LEU A 1 169 ? 6.389 -6.943 1.055 1.00 96.94 169 LEU A O 1
ATOM 1392 N N . GLU A 1 170 ? 7.609 -8.225 2.440 1.00 96.88 170 GLU A N 1
ATOM 1393 C CA . GLU A 1 170 ? 6.536 -8.440 3.416 1.00 96.88 170 GLU A CA 1
ATOM 1394 C C . GLU A 1 170 ? 6.352 -7.213 4.312 1.00 96.88 170 GLU A C 1
ATOM 1396 O O . GLU A 1 170 ? 7.314 -6.509 4.619 1.00 96.88 170 GLU A O 1
ATOM 1401 N N . ILE A 1 171 ? 5.119 -6.998 4.761 1.00 97.94 171 ILE A N 1
ATOM 1402 C CA . ILE A 1 171 ? 4.755 -6.004 5.777 1.00 97.94 171 ILE A CA 1
ATOM 1403 C C . ILE A 1 171 ? 4.287 -6.710 7.057 1.00 97.94 171 ILE A C 1
ATOM 1405 O O . ILE A 1 171 ? 4.066 -7.922 7.067 1.00 97.94 171 ILE A O 1
ATOM 1409 N N . SER A 1 172 ? 4.151 -5.968 8.154 1.00 96.62 172 SER A N 1
ATOM 1410 C CA . SER A 1 172 ? 3.725 -6.505 9.451 1.00 96.62 172 SER A CA 1
ATOM 1411 C C . SER A 1 172 ? 2.337 -7.171 9.414 1.00 96.62 172 SER A C 1
ATOM 1413 O O . SER A 1 172 ? 1.544 -6.980 8.491 1.00 96.62 172 SER A O 1
ATOM 1415 N N . ASN A 1 173 ? 1.994 -7.918 10.471 1.00 94.88 173 ASN A N 1
ATOM 1416 C CA . ASN A 1 173 ? 0.672 -8.537 10.667 1.00 94.88 173 ASN A CA 1
ATOM 1417 C C . ASN A 1 173 ? -0.343 -7.627 11.397 1.00 94.88 173 ASN A C 1
ATOM 1419 O O . ASN A 1 173 ? -1.346 -8.111 11.919 1.00 94.88 173 ASN A O 1
ATOM 1423 N N . ASP A 1 174 ? -0.106 -6.316 11.422 1.00 94.31 174 ASP A N 1
ATOM 1424 C CA . ASP A 1 174 ? -0.991 -5.341 12.065 1.00 94.31 174 ASP A CA 1
ATOM 1425 C C . ASP A 1 174 ? -2.372 -5.211 11.383 1.00 94.31 174 ASP A C 1
ATOM 1427 O O . ASP A 1 174 ? -2.664 -5.817 10.353 1.00 94.31 174 ASP A O 1
ATOM 1431 N N . ILE A 1 175 ? -3.252 -4.379 11.943 1.00 93.38 175 ILE A N 1
ATOM 1432 C CA . ILE A 1 175 ? -4.624 -4.195 11.458 1.00 93.38 175 ILE A CA 1
ATOM 1433 C C . ILE A 1 175 ? -4.690 -3.830 9.957 1.00 93.38 175 ILE A C 1
ATOM 1435 O O . ILE A 1 175 ? -3.998 -2.923 9.481 1.00 93.38 175 ILE A O 1
ATOM 1439 N N . ARG A 1 176 ? -5.571 -4.528 9.228 1.00 94.12 176 ARG A N 1
ATOM 1440 C CA . ARG A 1 176 ? -6.018 -4.208 7.863 1.00 9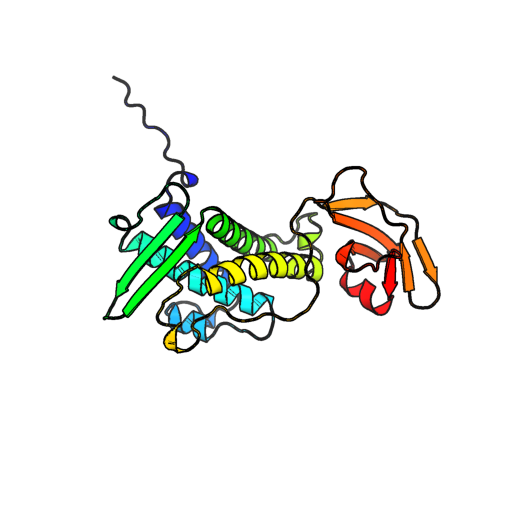4.12 176 ARG A CA 1
ATOM 1441 C C . ARG A 1 176 ? -7.421 -3.627 7.934 1.00 94.12 176 ARG A C 1
ATOM 1443 O O . ARG A 1 176 ? -8.305 -4.227 8.540 1.00 94.12 176 ARG A O 1
ATOM 1450 N N . LEU A 1 177 ? -7.643 -2.485 7.293 1.00 91.88 177 LEU A N 1
ATOM 1451 C CA . LEU A 1 177 ? -8.969 -1.873 7.202 1.00 91.88 177 LEU A CA 1
ATOM 1452 C C . LEU A 1 177 ? -9.586 -2.136 5.832 1.00 91.88 177 LEU A C 1
ATOM 1454 O O . LEU A 1 177 ? -8.900 -2.077 4.808 1.00 91.88 177 LEU A O 1
ATOM 1458 N N . LYS A 1 178 ? -10.894 -2.401 5.788 1.00 88.69 178 LYS A N 1
ATOM 1459 C CA . LYS A 1 178 ? -11.610 -2.584 4.523 1.00 88.69 178 LYS A CA 1
ATOM 1460 C C . LYS A 1 178 ? -11.544 -1.305 3.685 1.00 88.69 178 LYS A C 1
ATOM 1462 O O . LYS A 1 178 ? -11.758 -0.202 4.193 1.00 88.69 178 LYS A O 1
ATOM 1467 N N . LYS A 1 179 ? -11.301 -1.494 2.385 1.00 84.00 179 LYS A N 1
ATOM 1468 C CA . LYS A 1 179 ? -11.196 -0.443 1.352 1.00 84.00 179 LYS A CA 1
ATOM 1469 C C . LYS A 1 179 ? -12.556 0.046 0.842 1.00 84.00 179 LYS A C 1
ATOM 1471 O O . LYS A 1 179 ? -12.617 0.967 0.037 1.00 84.00 179 LYS A O 1
ATOM 1476 N N . SER A 1 180 ? -13.630 -0.637 1.225 1.00 78.56 180 SER A N 1
ATOM 1477 C CA . SER A 1 180 ? -14.986 -0.370 0.761 1.00 78.56 180 SER A CA 1
ATOM 1478 C C . SER A 1 180 ? -15.611 0.842 1.451 1.00 78.56 180 SER A C 1
ATOM 1480 O O . SER A 1 180 ? -15.013 1.451 2.338 1.00 78.56 180 SER A O 1
ATOM 1482 N N . THR A 1 181 ? -16.832 1.195 1.041 1.00 80.19 181 THR A N 1
ATOM 1483 C CA . THR A 1 181 ? -17.623 2.261 1.664 1.00 80.19 181 THR A CA 1
ATOM 1484 C C . THR A 1 181 ? -17.685 2.084 3.182 1.00 80.19 181 THR A C 1
ATOM 1486 O O . THR A 1 181 ? -18.042 1.011 3.679 1.00 80.19 181 THR A O 1
ATOM 1489 N N . ARG A 1 182 ? -17.343 3.156 3.908 1.00 83.56 182 ARG A N 1
ATOM 1490 C CA . ARG A 1 182 ? -17.343 3.200 5.374 1.00 83.56 182 ARG A CA 1
ATOM 1491 C C . ARG A 1 182 ? -18.445 4.131 5.873 1.00 83.56 182 ARG A C 1
ATOM 1493 O O . ARG A 1 182 ? -18.429 5.321 5.564 1.00 83.56 182 ARG A O 1
ATOM 1500 N N . TYR A 1 183 ? -19.381 3.603 6.654 1.00 85.94 183 TYR A N 1
ATOM 1501 C CA . TYR A 1 183 ? -20.442 4.381 7.287 1.00 85.94 183 TYR A CA 1
ATOM 1502 C C . TYR A 1 183 ? -19.933 5.070 8.544 1.00 85.94 183 TYR A C 1
ATOM 1504 O O . TYR A 1 183 ? -19.406 4.424 9.446 1.00 85.94 183 TYR A O 1
ATOM 1512 N N . LEU A 1 184 ? -20.122 6.384 8.620 1.00 87.44 184 LEU A N 1
ATOM 1513 C CA . LEU A 1 184 ? -19.877 7.139 9.843 1.00 87.44 184 LEU A CA 1
ATOM 1514 C C . LEU A 1 184 ? -21.085 6.981 10.768 1.00 87.44 184 LEU A C 1
ATOM 1516 O O . LEU A 1 184 ? -22.185 7.438 10.457 1.00 87.44 184 LEU A O 1
ATOM 1520 N N . VAL A 1 185 ? -20.874 6.309 11.896 1.00 90.12 185 VAL A N 1
ATOM 1521 C CA . VAL A 1 185 ? -21.868 6.154 12.955 1.00 90.12 185 VAL A CA 1
ATOM 1522 C C . VAL A 1 185 ? -21.587 7.222 14.004 1.00 90.12 185 VAL A C 1
ATOM 1524 O O . VAL A 1 185 ? -20.657 7.097 14.800 1.00 90.12 185 VAL A O 1
ATOM 1527 N N . GLU A 1 186 ? -22.386 8.284 13.983 1.00 90.81 186 GLU A N 1
ATOM 1528 C CA . GLU A 1 186 ? -22.276 9.400 14.921 1.00 90.81 186 GLU A CA 1
ATOM 1529 C C . GLU A 1 186 ? -22.952 9.077 16.254 1.00 90.81 186 GLU A C 1
ATOM 1531 O O . GLU A 1 186 ? -24.098 8.624 16.281 1.00 90.81 186 GLU A O 1
ATOM 1536 N N . ASN A 1 187 ? -22.264 9.365 17.363 1.00 89.31 187 ASN A N 1
ATOM 1537 C CA . ASN A 1 187 ? -22.768 9.185 18.728 1.00 89.31 187 ASN A CA 1
ATOM 1538 C C . ASN A 1 187 ? -23.410 7.800 18.978 1.00 89.31 187 ASN A C 1
ATOM 1540 O O . ASN A 1 187 ? -24.545 7.729 19.470 1.00 89.31 187 ASN A O 1
ATOM 1544 N N . PRO A 1 188 ? -22.729 6.683 18.648 1.00 93.50 188 PRO A N 1
ATOM 1545 C CA . PRO A 1 188 ? -23.258 5.362 18.937 1.00 93.50 188 PRO A CA 1
ATOM 1546 C C . PRO A 1 188 ? -23.418 5.192 20.447 1.00 93.50 188 PRO A C 1
ATOM 1548 O O . PRO A 1 188 ? -22.676 5.761 21.252 1.00 93.50 188 PRO A O 1
ATOM 1551 N N . LYS A 1 189 ? -24.372 4.356 20.855 1.00 93.75 189 LYS A N 1
ATOM 1552 C CA . LYS A 1 189 ? -24.471 3.957 22.257 1.00 93.75 189 LYS A CA 1
ATOM 1553 C C . LYS A 1 189 ? -23.244 3.126 22.614 1.00 93.75 189 LYS A C 1
ATOM 1555 O O . LYS A 1 189 ? -22.940 2.139 21.949 1.00 93.75 189 LYS A O 1
ATOM 1560 N N . PHE A 1 190 ? -22.564 3.499 23.691 1.00 94.75 190 PHE A N 1
ATOM 1561 C CA . PHE A 1 190 ? -21.449 2.726 24.220 1.00 94.75 190 PHE A CA 1
ATOM 1562 C C . PHE A 1 190 ? -21.457 2.704 25.748 1.00 94.75 190 PHE A C 1
ATOM 1564 O O . PHE A 1 190 ? -22.071 3.547 26.406 1.00 94.75 190 PHE A O 1
ATOM 1571 N N . LYS A 1 191 ? -20.783 1.710 26.327 1.00 94.62 191 LYS A N 1
ATOM 1572 C CA . LYS A 1 191 ? -20.568 1.590 27.774 1.00 94.62 191 LYS A CA 1
ATOM 1573 C C . LYS A 1 191 ? -19.098 1.334 28.057 1.00 94.62 191 LYS A C 1
ATOM 1575 O O . LYS A 1 191 ? -18.464 0.526 27.384 1.00 94.62 191 LYS A O 1
ATOM 1580 N N . LYS A 1 192 ? -18.575 1.972 29.102 1.00 92.88 192 LYS A N 1
ATOM 1581 C CA . LYS A 1 192 ? -17.266 1.641 29.671 1.00 92.88 192 LYS A CA 1
ATOM 1582 C C . LYS A 1 192 ? -17.446 0.541 30.716 1.00 92.88 192 LYS A C 1
ATOM 1584 O O . LYS A 1 192 ? -18.240 0.699 31.640 1.00 92.88 192 LYS A O 1
ATOM 1589 N N . PHE A 1 193 ? -16.712 -0.558 30.582 1.00 91.25 193 PHE A N 1
ATOM 1590 C CA . PHE A 1 193 ? -16.724 -1.661 31.542 1.00 91.25 193 PHE A CA 1
ATOM 1591 C C . PHE A 1 193 ? -15.286 -2.049 31.885 1.00 91.25 193 PHE A C 1
ATOM 1593 O O . PHE A 1 193 ? -14.597 -2.672 31.081 1.00 91.25 193 PHE A O 1
ATOM 1600 N N . GLY A 1 194 ? -14.811 -1.658 33.070 1.00 91.06 194 GLY A N 1
ATOM 1601 C CA . GLY A 1 194 ? -13.414 -1.867 33.456 1.00 91.06 194 GLY A CA 1
ATOM 1602 C C . GLY A 1 194 ? -12.444 -1.189 32.482 1.00 91.06 194 GLY A C 1
ATOM 1603 O O . GLY A 1 194 ? -12.502 0.028 32.293 1.00 91.06 194 GLY A O 1
ATOM 1604 N N . ASN A 1 195 ? -11.571 -1.986 31.859 1.00 93.56 195 ASN A N 1
ATOM 1605 C CA . ASN A 1 195 ? -10.544 -1.541 30.913 1.00 93.56 195 ASN A CA 1
ATOM 1606 C C . ASN A 1 195 ? -10.973 -1.595 29.434 1.00 93.56 195 ASN A C 1
ATOM 1608 O O . ASN A 1 195 ? -10.114 -1.520 28.557 1.00 93.56 195 ASN A O 1
ATOM 1612 N N . LYS A 1 196 ? -12.269 -1.734 29.138 1.00 95.19 196 LYS A N 1
ATOM 1613 C CA . LYS A 1 196 ? -12.792 -1.783 27.766 1.00 95.19 196 LYS A CA 1
ATOM 1614 C C . LYS A 1 196 ? -13.978 -0.854 27.544 1.00 95.19 196 LYS A C 1
ATOM 1616 O O . LYS A 1 196 ? -14.696 -0.491 28.482 1.00 95.19 196 LYS A O 1
ATOM 1621 N N . ILE A 1 197 ? -14.195 -0.520 26.279 1.00 95.06 197 ILE A N 1
ATOM 1622 C CA . ILE A 1 197 ? -15.416 0.096 25.770 1.00 95.06 197 ILE A CA 1
ATOM 1623 C C . ILE A 1 197 ? -16.173 -0.946 24.958 1.00 95.06 197 ILE A C 1
ATOM 1625 O O . ILE A 1 197 ? -15.575 -1.713 24.210 1.00 95.06 197 ILE A O 1
ATOM 1629 N N . ILE A 1 198 ? -17.490 -0.975 25.140 1.00 95.75 198 ILE A N 1
ATOM 1630 C CA . ILE A 1 198 ? -18.419 -1.809 24.384 1.00 95.75 198 ILE A CA 1
ATOM 1631 C C . ILE A 1 198 ? -19.317 -0.871 23.585 1.00 95.75 198 ILE A C 1
ATOM 1633 O O . ILE A 1 198 ? -20.069 -0.101 24.186 1.00 95.75 198 ILE A O 1
ATOM 1637 N N . ILE A 1 199 ? -19.218 -0.926 22.261 1.00 94.88 199 ILE A N 1
ATOM 1638 C CA . ILE A 1 199 ? -19.999 -0.125 21.316 1.00 94.88 199 ILE A CA 1
ATOM 1639 C C . ILE A 1 199 ? -21.146 -0.980 20.777 1.00 94.88 199 ILE A C 1
ATOM 1641 O O . ILE A 1 199 ? -20.951 -2.130 20.386 1.00 94.88 199 ILE A O 1
ATOM 1645 N N . GLU A 1 200 ? -22.353 -0.422 20.746 1.00 91.25 200 GLU A N 1
ATOM 1646 C CA . GLU A 1 200 ? -23.489 -1.046 20.070 1.00 91.25 200 GLU A CA 1
ATOM 1647 C C . GLU A 1 200 ? -23.254 -1.005 18.553 1.00 91.25 200 GLU A C 1
ATOM 1649 O O . GLU A 1 200 ? -23.338 0.058 17.932 1.00 91.25 200 GLU A O 1
ATOM 1654 N N . LYS A 1 201 ? -22.903 -2.160 17.967 1.00 85.69 201 LYS A N 1
ATOM 1655 C CA . LYS A 1 201 ? -22.571 -2.256 16.541 1.00 85.69 201 LYS A CA 1
ATOM 1656 C C . LYS A 1 201 ? -23.764 -1.885 15.663 1.00 85.69 201 LYS A C 1
ATOM 1658 O O . LYS A 1 201 ? -24.887 -2.346 15.873 1.00 85.69 201 LYS A O 1
ATOM 1663 N N . TYR A 1 202 ? -23.487 -1.101 14.628 1.00 78.62 202 TYR A N 1
ATOM 1664 C CA . TYR A 1 202 ? -24.437 -0.803 13.568 1.00 78.62 202 TYR A CA 1
ATOM 1665 C C . TYR A 1 202 ? -24.288 -1.852 12.466 1.00 78.62 202 TYR A C 1
ATOM 1667 O O . TYR A 1 202 ? -23.236 -1.952 11.838 1.00 78.62 202 TYR A O 1
ATOM 1675 N N . LEU A 1 203 ? -25.344 -2.632 12.236 1.00 70.94 203 LEU A N 1
ATOM 1676 C CA . LEU A 1 203 ? -25.420 -3.595 11.139 1.00 70.94 203 LEU A CA 1
ATOM 1677 C C . LEU A 1 203 ? -26.331 -3.019 10.044 1.00 70.94 203 LEU A C 1
ATOM 1679 O O . LEU A 1 203 ? -27.557 -3.087 10.192 1.00 70.94 203 LEU A O 1
ATOM 1683 N N . PRO A 1 204 ? -25.786 -2.433 8.961 1.00 63.25 204 PRO A N 1
ATOM 1684 C CA . PRO A 1 204 ? -26.613 -2.007 7.841 1.00 63.25 204 PRO A CA 1
ATOM 1685 C C . PRO A 1 204 ? -27.294 -3.233 7.218 1.00 63.25 204 PRO A C 1
ATOM 1687 O O . PRO A 1 204 ? -26.649 -4.217 6.854 1.00 63.25 204 PRO A O 1
ATOM 1690 N N . LYS A 1 205 ? -28.627 -3.200 7.107 1.00 57.06 205 LYS A N 1
ATOM 1691 C CA . LYS A 1 205 ? -29.383 -4.266 6.436 1.00 57.06 205 LYS A CA 1
ATOM 1692 C C . LYS A 1 205 ? -29.031 -4.274 4.944 1.00 57.06 205 LYS A C 1
ATOM 1694 O O . LYS A 1 205 ? -29.401 -3.343 4.241 1.00 57.06 205 LYS A O 1
ATOM 1699 N N . GLY A 1 206 ? -28.403 -5.352 4.470 1.00 55.88 206 GLY A N 1
ATOM 1700 C CA . GLY A 1 206 ? -28.234 -5.631 3.038 1.00 55.88 206 GLY A CA 1
ATOM 1701 C C . GLY A 1 206 ? -26.889 -5.245 2.416 1.00 55.88 206 GLY A C 1
ATOM 1702 O O . GLY A 1 206 ? -26.760 -5.351 1.202 1.00 55.88 206 GLY A O 1
ATOM 1703 N N . GLU A 1 207 ? -25.887 -4.840 3.203 1.00 57.75 207 GLU A N 1
ATOM 1704 C CA . GLU A 1 207 ? -24.585 -4.418 2.665 1.00 57.75 207 GLU A CA 1
ATOM 1705 C C . GLU A 1 207 ? -23.412 -5.185 3.285 1.00 57.75 207 GLU A C 1
ATOM 1707 O O . GLU A 1 207 ? -22.633 -4.641 4.069 1.00 57.75 207 GLU A O 1
ATOM 1712 N N . GLU A 1 208 ? -23.252 -6.452 2.886 1.00 57.44 208 GLU A N 1
ATOM 1713 C CA . GLU A 1 208 ? -22.135 -7.328 3.296 1.00 57.44 208 GLU A CA 1
ATOM 1714 C C . GLU A 1 208 ? -20.747 -6.741 2.972 1.00 57.44 208 GLU A C 1
ATOM 1716 O O . GLU A 1 208 ? -19.745 -7.100 3.592 1.00 57.44 208 GLU A O 1
ATOM 1721 N N . TYR A 1 209 ? -20.687 -5.799 2.028 1.00 58.78 209 TYR A N 1
ATOM 1722 C CA . TYR A 1 209 ? -19.447 -5.195 1.548 1.00 58.78 209 TYR A CA 1
ATOM 1723 C C . TYR A 1 209 ? -19.098 -3.862 2.208 1.00 58.78 209 TYR A C 1
ATOM 1725 O O . TYR A 1 209 ? -18.069 -3.289 1.867 1.00 58.78 209 TYR A O 1
ATOM 1733 N N . SER A 1 210 ? -19.900 -3.351 3.141 1.00 74.00 210 SER A N 1
ATOM 1734 C CA . SER A 1 210 ? -19.617 -2.083 3.824 1.00 74.00 210 SER A CA 1
ATOM 1735 C C . SER A 1 210 ? -18.878 -2.286 5.155 1.00 74.00 210 SER A C 1
ATOM 1737 O O . SER A 1 210 ? -18.870 -3.380 5.726 1.00 74.00 210 SER A O 1
ATOM 1739 N N . SER A 1 211 ? -18.201 -1.241 5.630 1.00 84.81 211 SER A N 1
ATOM 1740 C CA . SER A 1 211 ? -17.632 -1.178 6.984 1.00 84.81 211 SER A CA 1
ATOM 1741 C C . SER A 1 211 ? -18.190 0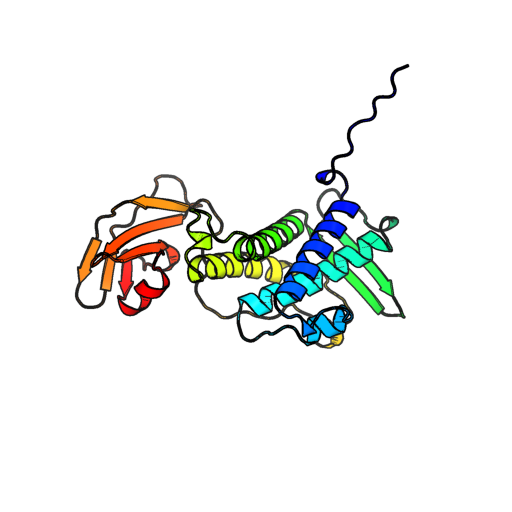.033 7.729 1.00 84.81 211 SER A C 1
ATOM 1743 O O . SER A 1 211 ? -18.828 0.894 7.124 1.00 84.81 211 SER A O 1
ATOM 1745 N N . SER A 1 212 ? -17.941 0.122 9.031 1.00 88.56 212 SER A N 1
ATOM 1746 C CA . SER A 1 212 ? -18.400 1.234 9.867 1.00 88.56 212 SER A CA 1
ATOM 1747 C C . SER A 1 212 ? -17.236 1.868 10.620 1.00 88.56 212 SER A C 1
ATOM 1749 O O . SER A 1 212 ? -16.266 1.205 10.980 1.00 88.56 212 SER A O 1
ATOM 1751 N N . ASN A 1 213 ? -17.355 3.166 10.864 1.00 90.38 213 ASN A N 1
ATOM 1752 C CA . ASN A 1 213 ? -16.494 3.961 11.723 1.00 90.38 213 ASN A CA 1
ATOM 1753 C C . ASN A 1 213 ? -17.369 4.558 12.825 1.00 90.38 213 ASN A C 1
ATOM 1755 O O . ASN A 1 213 ? -18.305 5.305 12.541 1.00 90.38 213 ASN A O 1
ATOM 1759 N N . TYR A 1 214 ? -17.078 4.217 14.073 1.00 92.94 214 TYR A N 1
ATOM 1760 C CA . TYR A 1 214 ? -17.847 4.634 15.237 1.00 92.94 214 TYR A CA 1
ATOM 1761 C C . TYR A 1 214 ? -17.216 5.875 15.857 1.00 92.94 214 TYR A C 1
ATOM 1763 O O . TYR A 1 214 ? -16.140 5.794 16.451 1.00 92.94 214 TYR A O 1
ATOM 1771 N N . ASN A 1 215 ? -17.890 7.016 15.727 1.00 92.50 215 ASN A N 1
ATOM 1772 C CA . ASN A 1 215 ? -17.411 8.287 16.253 1.00 92.50 215 ASN A CA 1
ATOM 1773 C C . ASN A 1 215 ? -17.917 8.479 17.684 1.00 92.50 215 ASN A C 1
ATOM 1775 O O . ASN A 1 215 ? -19.113 8.686 17.900 1.00 92.50 215 ASN A O 1
ATOM 1779 N N . ILE A 1 216 ? -17.013 8.395 18.663 1.00 93.12 216 ILE A N 1
ATOM 1780 C CA . ILE A 1 216 ? -17.337 8.563 20.086 1.00 93.12 216 ILE A CA 1
ATOM 1781 C C . ILE A 1 216 ? -16.516 9.683 20.719 1.00 93.12 216 ILE A C 1
ATOM 1783 O O . ILE A 1 216 ? -15.359 9.901 20.360 1.00 93.12 216 ILE A O 1
ATOM 1787 N N . SER A 1 217 ? -17.100 10.335 21.723 1.00 92.88 217 SER A N 1
ATOM 1788 C CA . SER A 1 217 ? -16.399 11.269 22.603 1.00 92.88 217 SER A CA 1
ATOM 1789 C C . SER A 1 217 ? -16.259 10.654 23.994 1.00 92.88 217 SER A C 1
ATOM 1791 O O . SER A 1 217 ? -17.255 10.334 24.647 1.00 92.88 217 SER A O 1
ATOM 1793 N N . LEU A 1 218 ? -15.023 10.495 24.462 1.00 90.44 218 LEU A N 1
ATOM 1794 C CA . LEU A 1 218 ? -14.704 9.999 25.797 1.00 90.44 218 LEU A CA 1
ATOM 1795 C C . LEU A 1 218 ? -13.795 11.015 26.488 1.00 90.44 218 LEU A C 1
ATOM 1797 O O . LEU A 1 218 ? -12.685 11.255 26.028 1.00 90.44 218 LEU A O 1
ATOM 1801 N N . ASN A 1 219 ? -14.258 11.594 27.601 1.00 89.44 219 ASN A N 1
ATOM 1802 C CA . ASN A 1 219 ? -13.520 12.622 28.349 1.00 89.44 219 ASN A CA 1
ATOM 1803 C C . ASN A 1 219 ? -13.038 13.781 27.454 1.00 89.44 219 ASN A C 1
ATOM 1805 O O . ASN A 1 219 ? -11.871 14.150 27.505 1.00 89.44 219 ASN A O 1
ATOM 1809 N N . GLU A 1 220 ? -13.927 14.309 26.604 1.00 89.31 220 GLU A N 1
ATOM 1810 C CA . GLU A 1 220 ? -13.642 15.406 25.654 1.00 89.31 220 GLU A CA 1
ATOM 1811 C C . GLU A 1 220 ? -12.647 15.063 24.529 1.00 89.31 220 GLU A C 1
ATOM 1813 O O . GLU A 1 220 ? -12.363 15.904 23.679 1.00 89.31 220 GLU A O 1
ATOM 1818 N N . ILE A 1 221 ? -12.171 13.817 24.457 1.00 91.56 221 ILE A N 1
ATOM 1819 C CA . ILE A 1 221 ? -11.358 13.318 23.347 1.00 91.56 221 ILE A CA 1
ATOM 1820 C C . ILE A 1 221 ? -12.268 12.605 22.347 1.00 91.56 221 ILE A C 1
ATOM 1822 O O . ILE A 1 221 ? -13.084 11.761 22.725 1.00 91.56 221 ILE A O 1
ATOM 1826 N N . ASN A 1 222 ? -12.116 12.946 21.066 1.00 91.56 222 ASN A N 1
ATOM 1827 C CA . ASN A 1 222 ? -12.867 12.339 19.972 1.00 91.56 222 ASN A CA 1
ATOM 1828 C C . ASN A 1 222 ? -12.078 11.191 19.343 1.00 91.56 222 ASN A C 1
ATOM 1830 O O . ASN A 1 222 ? -10.892 11.321 19.037 1.00 91.56 222 ASN A O 1
ATOM 1834 N N . TYR A 1 223 ? -12.772 10.086 19.105 1.00 92.69 223 TYR A N 1
ATOM 1835 C CA . TYR A 1 223 ? -12.230 8.875 18.506 1.00 92.69 223 TYR A CA 1
ATOM 1836 C C . TYR A 1 223 ? -13.097 8.449 17.327 1.00 92.69 223 TYR A C 1
ATOM 1838 O O . TYR A 1 223 ? -14.320 8.573 17.396 1.00 92.69 223 TYR A O 1
ATOM 1846 N N . SER A 1 224 ? -12.476 7.905 16.280 1.00 92.12 224 SER A N 1
ATOM 1847 C CA . SER A 1 224 ? -13.180 7.178 15.222 1.00 92.12 224 SER A CA 1
ATOM 1848 C C . SER A 1 224 ? -12.711 5.747 15.217 1.00 92.12 224 SER A C 1
ATOM 1850 O O . SER A 1 224 ? -11.594 5.457 14.817 1.00 92.12 224 SER A O 1
ATOM 1852 N N . ILE A 1 225 ? -13.543 4.837 15.689 1.00 93.62 225 ILE A N 1
ATOM 1853 C CA . ILE A 1 225 ? -13.122 3.457 15.891 1.00 93.62 225 ILE A CA 1
ATOM 1854 C C . ILE A 1 225 ? -13.612 2.639 14.696 1.00 93.62 225 ILE A C 1
ATOM 1856 O O . ILE A 1 225 ? -14.825 2.567 14.484 1.00 93.62 225 ILE A O 1
ATOM 1860 N N . PRO A 1 226 ? -12.722 2.051 13.884 1.00 92.75 226 PRO A N 1
ATOM 1861 C CA . PRO A 1 226 ? -13.143 1.215 12.768 1.00 92.75 226 PRO A CA 1
ATOM 1862 C C . PRO A 1 226 ? -13.768 -0.094 13.269 1.00 92.75 226 PRO A C 1
ATOM 1864 O O . PRO A 1 226 ? -13.354 -0.643 14.287 1.00 92.75 226 PRO A O 1
ATOM 1867 N N . ASP A 1 227 ? -14.758 -0.632 12.559 1.00 92.00 227 ASP A N 1
ATOM 1868 C CA . ASP A 1 227 ? -15.405 -1.890 12.957 1.00 92.00 227 ASP A CA 1
ATOM 1869 C C . ASP A 1 227 ? -14.417 -3.067 13.042 1.00 92.00 227 ASP A C 1
ATOM 1871 O O . ASP A 1 227 ? -14.585 -3.954 13.875 1.00 92.00 227 ASP A O 1
ATOM 1875 N N . GLU A 1 228 ? -13.350 -3.037 12.240 1.00 93.00 228 GLU A N 1
ATOM 1876 C CA . GLU A 1 228 ? -12.310 -4.066 12.168 1.00 93.00 228 GLU A CA 1
ATOM 1877 C C . GLU A 1 228 ? -11.498 -4.225 13.461 1.00 93.00 228 GLU A C 1
ATOM 1879 O O . GLU A 1 228 ? -10.911 -5.284 13.673 1.00 93.00 228 GLU A O 1
ATOM 1884 N N . VAL A 1 229 ? -11.458 -3.208 14.331 1.00 94.06 229 VAL A N 1
ATOM 1885 C CA . VAL A 1 229 ? -10.757 -3.312 15.628 1.00 94.06 229 VAL A CA 1
ATOM 1886 C C . VAL A 1 229 ? -11.679 -3.762 16.755 1.00 94.06 229 VAL A C 1
ATOM 1888 O O . VAL A 1 229 ? -11.221 -4.010 17.870 1.00 94.06 229 VAL A O 1
ATOM 1891 N N . LEU A 1 230 ? -12.984 -3.849 16.485 1.00 93.75 230 LEU A N 1
ATOM 1892 C CA . LEU A 1 230 ? -13.974 -4.321 17.437 1.00 93.75 230 LEU A CA 1
ATOM 1893 C C . LEU A 1 230 ? -14.154 -5.827 17.285 1.00 93.75 230 LEU A C 1
ATOM 1895 O O . LEU A 1 230 ? -14.437 -6.322 16.193 1.00 93.75 230 LEU A O 1
ATOM 1899 N N . ASN A 1 231 ? -14.122 -6.556 18.400 1.00 91.88 231 ASN A N 1
ATOM 1900 C CA . ASN A 1 231 ? -14.521 -7.963 18.378 1.00 91.88 231 ASN A CA 1
ATOM 1901 C C . ASN A 1 231 ? -16.024 -8.126 18.056 1.00 91.88 231 ASN A C 1
ATOM 1903 O O . ASN A 1 231 ? -16.775 -7.151 17.966 1.00 91.88 231 ASN A O 1
ATOM 1907 N N . ASP A 1 232 ? -16.500 -9.367 17.946 1.00 88.06 232 ASP A N 1
ATOM 1908 C CA . ASP A 1 232 ? -17.905 -9.674 17.619 1.00 88.06 232 ASP A CA 1
ATOM 1909 C C . ASP A 1 232 ? -18.928 -9.069 18.597 1.00 88.06 232 ASP A C 1
ATOM 1911 O O . ASP A 1 232 ? -20.098 -8.896 18.260 1.00 88.06 232 ASP A O 1
ATOM 1915 N N . LYS A 1 233 ? -18.496 -8.718 19.812 1.00 90.81 233 LYS A N 1
ATOM 1916 C CA . LYS A 1 233 ? -19.321 -8.086 20.851 1.00 90.81 233 LYS A CA 1
ATOM 1917 C C . LYS A 1 233 ? -19.242 -6.555 20.835 1.00 90.81 233 LYS A C 1
ATOM 1919 O O . LYS A 1 233 ? -19.820 -5.921 21.714 1.00 90.81 233 LYS A O 1
ATOM 1924 N N . GLY A 1 234 ? -18.534 -5.963 19.872 1.00 93.19 234 GLY A N 1
ATOM 1925 C CA . GLY A 1 234 ? -18.339 -4.516 19.785 1.00 93.19 234 GLY A CA 1
ATOM 1926 C C . GLY A 1 234 ? -17.316 -3.977 20.783 1.00 93.19 234 GLY A C 1
ATOM 1927 O O . GLY A 1 234 ? -17.402 -2.815 21.171 1.00 93.19 234 GLY A O 1
ATOM 1928 N N . GLU A 1 235 ? -16.391 -4.811 21.262 1.00 95.44 235 GLU A N 1
ATOM 1929 C CA . GLU A 1 235 ? -15.467 -4.432 22.331 1.00 95.44 235 GLU A CA 1
ATOM 1930 C C . GLU A 1 235 ? -14.101 -3.995 21.792 1.00 95.44 235 GLU A C 1
ATOM 1932 O O . GLU A 1 235 ? -13.543 -4.648 20.911 1.00 95.44 235 GLU A O 1
ATOM 1937 N N . ILE A 1 236 ? -13.543 -2.948 22.405 1.00 95.88 236 ILE A N 1
ATOM 1938 C CA . ILE A 1 236 ? -12.154 -2.489 22.253 1.00 95.88 236 ILE A CA 1
ATOM 1939 C C . ILE A 1 236 ? -11.561 -2.199 23.633 1.00 95.88 236 ILE A C 1
ATOM 1941 O O . ILE A 1 236 ? -12.257 -1.708 24.531 1.00 95.88 236 ILE A O 1
ATOM 1945 N N . LYS A 1 237 ? -10.278 -2.504 23.836 1.00 95.25 237 LYS A N 1
ATOM 1946 C CA . LYS A 1 237 ? -9.591 -2.131 25.074 1.00 95.25 237 LYS A CA 1
ATOM 1947 C C . LYS A 1 237 ? -9.279 -0.636 25.090 1.00 95.25 237 LYS A C 1
ATOM 1949 O O . LYS A 1 237 ? -9.011 -0.031 24.060 1.00 95.25 237 LYS A O 1
ATOM 1954 N N . LEU A 1 238 ? -9.253 -0.048 26.282 1.00 91.88 238 LEU A N 1
ATOM 1955 C CA . LEU A 1 238 ? -8.891 1.360 26.454 1.00 91.88 238 LEU A CA 1
ATOM 1956 C C . LEU A 1 238 ? -7.444 1.656 26.048 1.00 91.88 238 LEU A C 1
ATOM 1958 O O . LEU A 1 238 ? -7.176 2.763 25.622 1.00 91.88 238 LEU A O 1
ATOM 1962 N N . GLU A 1 239 ? -6.526 0.695 26.166 1.00 92.56 239 GLU A N 1
ATOM 1963 C CA . GLU A 1 239 ? -5.133 0.879 25.725 1.00 92.56 239 GLU A CA 1
ATOM 1964 C C . GLU A 1 239 ? -5.009 1.000 24.197 1.00 92.56 239 GLU A C 1
ATOM 1966 O O . GLU A 1 239 ? -4.125 1.689 23.703 1.00 92.56 239 GLU A O 1
ATOM 1971 N N . ASP A 1 240 ? -5.938 0.392 23.453 1.00 92.94 240 ASP A N 1
ATOM 1972 C CA . ASP A 1 240 ? -5.915 0.366 21.990 1.00 92.94 240 ASP A CA 1
ATOM 1973 C C . ASP A 1 240 ? -6.696 1.532 21.366 1.00 92.94 240 ASP A C 1
ATOM 1975 O O . ASP A 1 240 ? -6.586 1.774 20.164 1.00 92.94 240 ASP A O 1
ATOM 1979 N N . ILE A 1 241 ? -7.507 2.252 22.152 1.00 91.69 241 ILE A N 1
ATOM 1980 C CA . ILE A 1 241 ? -8.389 3.306 21.633 1.00 91.69 241 ILE A CA 1
ATOM 1981 C C . ILE A 1 241 ? -7.615 4.545 21.180 1.00 91.69 241 ILE A C 1
ATOM 1983 O O . ILE A 1 241 ? -8.026 5.210 20.232 1.00 91.69 241 ILE A O 1
ATOM 1987 N N . ASP A 1 242 ? -6.477 4.837 21.810 1.00 90.88 242 ASP A N 1
ATOM 1988 C CA . ASP A 1 242 ? -5.675 6.024 21.505 1.00 90.88 242 ASP A CA 1
ATOM 1989 C C . ASP A 1 242 ? -5.057 5.965 20.105 1.00 90.88 242 ASP A C 1
ATOM 1991 O O . ASP A 1 242 ? -4.839 7.005 19.483 1.00 90.88 242 ASP A O 1
ATOM 1995 N N . ASN A 1 243 ? -4.930 4.762 19.537 1.00 91.38 243 ASN A N 1
ATOM 1996 C CA . ASN A 1 243 ? -4.588 4.570 18.129 1.00 91.38 243 ASN A CA 1
ATOM 1997 C C . ASN A 1 243 ? -5.630 5.176 17.175 1.00 91.38 243 ASN A C 1
ATOM 1999 O O . ASN A 1 243 ? -5.320 5.434 16.014 1.00 91.38 243 ASN A O 1
ATOM 2003 N N . TRP A 1 244 ? -6.848 5.432 17.648 1.00 92.38 244 TRP A N 1
ATOM 2004 C CA . TRP A 1 244 ? -8.014 5.832 16.856 1.00 92.38 244 TRP A CA 1
ATOM 2005 C C . TRP A 1 244 ? -8.515 7.241 17.186 1.00 92.38 244 TRP A C 1
ATOM 2007 O O . TRP A 1 244 ? -9.629 7.623 16.821 1.00 92.38 244 TRP A O 1
ATOM 2017 N N . LYS A 1 245 ? -7.694 8.027 17.885 1.00 90.44 245 LYS A N 1
ATOM 2018 C CA . LYS A 1 245 ? -7.962 9.435 18.176 1.00 90.44 245 LYS A CA 1
ATOM 2019 C C . LYS A 1 245 ? -8.027 10.255 16.881 1.00 90.44 245 LYS A C 1
ATOM 2021 O O . LYS A 1 245 ? -7.249 10.018 15.957 1.00 90.44 245 LYS A O 1
ATOM 2026 N N . ILE A 1 246 ? -8.953 11.208 16.814 1.00 84.12 246 ILE A N 1
ATOM 2027 C CA . ILE A 1 246 ? -9.078 12.158 15.701 1.00 84.12 246 ILE A CA 1
ATOM 2028 C C . ILE A 1 246 ? -8.635 13.535 16.197 1.00 84.12 246 ILE A C 1
ATOM 2030 O O . ILE A 1 246 ? -9.158 14.015 17.206 1.00 84.12 246 ILE A O 1
ATOM 2034 N N . GLU A 1 247 ? -7.704 14.166 15.480 1.00 68.56 247 GLU A N 1
ATOM 2035 C CA . GLU A 1 247 ? -7.293 15.563 15.694 1.00 68.56 247 GLU A CA 1
ATOM 2036 C C . GLU A 1 247 ? -8.045 16.548 14.774 1.00 68.56 247 GLU A C 1
ATOM 2038 O O . GLU A 1 247 ? -8.490 16.171 13.654 1.00 68.56 247 GLU A O 1
#